Protein AF-A0A183FYY0-F1 (afdb_monomer_lite)

pLDDT: mean 79.0, std 14.29, range [40.09, 95.75]

Secondary structure (DSSP, 8-state):
--SSSTTS--HHHHHHHHHHHHHHHHHHHHHHHHHHHHHHHHHHHHHHHHHHHHHHHHHHHTT-SS---------HHHHHHHHHHHHHHTS-----SEEEEEE-SSEEEEE-SS-EEEEE------PPP-TT-EEEEEEE-TTS-EEEEEEEE-----PPP---------------------TTSTT--TTHHHH--TTPPPTTS-HHHHHSS----------

Structure (mmCIF, N/CA/C/O backbone):
data_AF-A0A183FYY0-F1
#
_entry.id   AF-A0A183FYY0-F1
#
loop_
_atom_site.group_PDB
_atom_site.id
_atom_site.type_symbol
_atom_site.label_atom_id
_atom_site.label_alt_id
_atom_site.label_comp_id
_atom_site.label_asym_id
_atom_site.label_entity_id
_atom_site.label_seq_id
_atom_site.pdbx_PDB_ins_code
_atom_site.Cartn_x
_atom_site.Cartn_y
_atom_site.Cartn_z
_atom_site.occupancy
_atom_site.B_iso_or_equiv
_atom_site.auth_seq_id
_atom_site.auth_comp_id
_atom_site.auth_asym_id
_atom_site.auth_atom_id
_atom_site.pdbx_PDB_model_num
ATOM 1 N N . MET A 1 1 ? -40.673 0.213 88.839 1.00 48.41 1 MET A N 1
ATOM 2 C CA . MET A 1 1 ? -41.161 0.577 87.488 1.00 48.41 1 MET A CA 1
ATOM 3 C C . MET A 1 1 ? -41.304 2.101 87.389 1.00 48.41 1 MET A C 1
ATOM 5 O O . MET A 1 1 ? -42.389 2.594 87.132 1.00 48.41 1 MET A O 1
ATOM 9 N N . HIS A 1 2 ? -40.223 2.852 87.648 1.00 47.41 2 HIS A N 1
ATOM 10 C CA . HIS A 1 2 ? -40.241 4.326 87.626 1.00 47.41 2 HIS A CA 1
ATOM 11 C C . HIS A 1 2 ? -38.989 4.973 87.001 1.00 47.41 2 HIS A C 1
ATOM 13 O O . HIS A 1 2 ? -38.982 6.183 86.812 1.00 47.41 2 HIS A O 1
ATOM 19 N N . ASP A 1 3 ? -37.993 4.192 86.566 1.00 46.75 3 ASP A N 1
ATOM 20 C CA . ASP A 1 3 ? -36.729 4.739 86.040 1.00 46.75 3 ASP A CA 1
ATOM 21 C C . ASP A 1 3 ? -36.653 4.815 84.507 1.00 46.75 3 ASP A C 1
ATOM 23 O O . ASP A 1 3 ? -35.639 5.234 83.956 1.00 46.75 3 ASP A O 1
ATOM 27 N N . LEU A 1 4 ? -37.724 4.454 83.787 1.00 52.38 4 LEU A N 1
ATOM 28 C CA . LEU A 1 4 ? -37.731 4.491 82.317 1.00 52.38 4 LEU A CA 1
ATOM 29 C C . LEU A 1 4 ? -38.327 5.777 81.715 1.00 52.38 4 LEU A C 1
ATOM 31 O O . LEU A 1 4 ? -38.273 5.954 80.501 1.00 52.38 4 LEU A O 1
ATOM 35 N N . LEU A 1 5 ? -38.885 6.681 82.532 1.00 52.38 5 LEU A N 1
ATOM 36 C CA . LEU A 1 5 ? -39.555 7.896 82.036 1.00 52.38 5 LEU A CA 1
ATOM 37 C C . LEU A 1 5 ? -38.674 9.164 82.055 1.00 52.38 5 LEU A C 1
ATOM 39 O O . LEU A 1 5 ? -39.049 10.171 81.460 1.00 52.38 5 LEU A O 1
ATOM 43 N N . GLY A 1 6 ? -37.502 9.132 82.702 1.00 50.66 6 GLY A N 1
ATOM 44 C CA . GLY A 1 6 ? -36.628 10.306 82.875 1.00 50.66 6 GLY A CA 1
ATOM 45 C C . GLY A 1 6 ? -35.696 10.625 81.697 1.00 50.66 6 GLY A C 1
ATOM 46 O O . GLY A 1 6 ? -35.139 11.716 81.637 1.00 50.66 6 GLY A O 1
ATOM 47 N N . ALA A 1 7 ? -35.536 9.709 80.738 1.00 51.84 7 ALA A N 1
ATOM 48 C CA . ALA A 1 7 ? -34.584 9.864 79.629 1.00 51.84 7 ALA A CA 1
ATOM 49 C C . ALA A 1 7 ? -35.155 10.594 78.394 1.00 51.84 7 ALA A C 1
ATOM 51 O O . ALA A 1 7 ? -34.437 10.806 77.419 1.00 51.84 7 ALA A O 1
ATOM 52 N N . ILE A 1 8 ? -36.437 10.981 78.410 1.00 53.41 8 ILE A N 1
ATOM 53 C CA . ILE A 1 8 ? -37.124 11.566 77.241 1.00 53.41 8 ILE A CA 1
ATOM 54 C C . ILE A 1 8 ? -37.126 13.108 77.268 1.00 53.41 8 ILE A C 1
ATOM 56 O O . ILE A 1 8 ? -37.389 13.737 76.246 1.00 53.41 8 ILE A O 1
ATOM 60 N N . LEU A 1 9 ? -36.760 13.750 78.386 1.00 53.31 9 LEU A N 1
ATOM 61 C CA . LEU A 1 9 ? -36.913 15.202 78.556 1.00 53.31 9 LEU A CA 1
ATOM 62 C C . LEU A 1 9 ? -35.608 15.949 78.895 1.00 53.31 9 LEU A C 1
ATOM 64 O O . LEU A 1 9 ? -35.584 16.800 79.779 1.00 53.31 9 LEU A O 1
ATOM 68 N N . GLN A 1 10 ? -34.514 15.684 78.173 1.00 60.00 10 GLN A N 1
ATOM 69 C CA . GLN A 1 10 ? -33.411 16.653 78.094 1.00 60.00 10 GLN A CA 1
ATOM 70 C C . GLN A 1 10 ? -33.661 17.603 76.907 1.00 60.00 10 GLN A C 1
ATOM 72 O O . GLN A 1 10 ? -33.470 17.201 75.755 1.00 60.00 10 GLN A O 1
ATOM 77 N N . PRO A 1 11 ? -34.082 18.863 77.143 1.00 65.75 11 PRO A N 1
ATOM 78 C CA . PRO A 1 11 ? -34.442 19.802 76.074 1.00 65.75 11 PRO A CA 1
ATOM 79 C C . PRO A 1 11 ? -33.270 20.100 75.126 1.00 65.75 11 PRO A C 1
ATOM 81 O O . PRO A 1 11 ? -33.482 20.381 73.950 1.00 65.75 11 PRO A O 1
ATOM 84 N N . SER A 1 12 ? -32.027 19.954 75.591 1.00 66.81 12 SER A N 1
ATOM 85 C CA . SER A 1 12 ? -30.818 20.109 74.774 1.00 66.81 12 SER A CA 1
ATOM 86 C C . SER A 1 12 ? -30.680 19.048 73.673 1.00 66.81 12 SER A C 1
ATOM 88 O O . SER A 1 12 ? -30.218 19.356 72.572 1.00 66.81 12 SER A O 1
ATOM 90 N N . LEU A 1 13 ? -31.111 17.807 73.921 1.00 70.62 13 LEU A N 1
ATOM 91 C CA . LEU A 1 13 ? -31.032 16.718 72.941 1.00 70.62 13 LEU A CA 1
ATOM 92 C C . LEU A 1 13 ? -32.113 16.843 71.856 1.00 70.62 13 LEU A C 1
ATOM 94 O O . LEU A 1 13 ? -31.890 16.504 70.694 1.00 70.62 13 LEU A O 1
ATOM 98 N N . LEU A 1 14 ? -33.285 17.366 72.220 1.00 75.25 14 LEU A N 1
ATOM 99 C CA . LEU A 1 14 ? -34.362 17.625 71.267 1.00 75.25 14 LEU A CA 1
ATOM 100 C C . LEU A 1 14 ? -33.992 18.780 70.324 1.00 75.25 14 LEU A C 1
ATOM 102 O O . LEU A 1 14 ? -34.158 18.668 69.111 1.00 75.25 14 LEU A O 1
ATOM 106 N N . VAL A 1 15 ? -33.418 19.857 70.871 1.00 81.50 15 VAL A N 1
ATOM 107 C CA . VAL A 1 15 ? -32.973 21.023 70.092 1.00 81.50 15 VAL A CA 1
ATOM 108 C C . VAL A 1 15 ? -31.853 20.643 69.121 1.00 81.50 15 VAL A C 1
ATOM 110 O O . VAL A 1 15 ? -31.915 21.010 67.951 1.00 81.50 15 VAL A O 1
ATOM 113 N N . THR A 1 16 ? -30.868 19.845 69.541 1.00 80.75 16 THR A N 1
ATOM 114 C CA . THR A 1 16 ? -29.785 19.399 68.641 1.00 80.75 16 THR A CA 1
ATOM 115 C C . THR A 1 16 ? -30.287 18.519 67.495 1.00 80.75 16 THR A C 1
ATOM 117 O O . THR A 1 16 ? -29.847 18.693 66.358 1.00 80.75 16 THR A O 1
ATOM 120 N N . ARG A 1 17 ? -31.261 17.632 67.743 1.00 83.69 17 ARG A N 1
ATOM 121 C CA . ARG A 1 17 ? -31.893 16.829 66.681 1.00 83.69 17 ARG A CA 1
ATOM 122 C C . ARG A 1 17 ? -32.701 17.685 65.706 1.00 83.69 17 ARG A C 1
ATOM 124 O O . ARG A 1 17 ? -32.604 17.471 64.500 1.00 83.69 17 ARG A O 1
ATOM 131 N N . LEU A 1 18 ? -33.443 18.677 66.199 1.00 85.94 18 LEU A N 1
ATOM 132 C CA . LEU A 1 18 ? -34.195 19.607 65.349 1.00 85.94 18 LEU A CA 1
ATOM 133 C C . LEU A 1 18 ? -33.266 20.451 64.464 1.00 85.94 18 LEU A C 1
ATOM 135 O O . LEU A 1 18 ? -33.535 20.603 63.273 1.00 85.94 18 LEU A O 1
ATOM 139 N N . MET A 1 19 ? -32.138 20.921 65.004 1.00 87.81 19 MET A N 1
ATOM 140 C CA . MET A 1 19 ? -31.138 21.672 64.234 1.00 87.81 19 MET A CA 1
ATOM 141 C C . MET A 1 19 ? -30.456 20.806 63.166 1.00 87.81 19 MET A C 1
ATOM 143 O O . MET A 1 19 ? -30.245 21.270 62.047 1.00 87.81 19 MET A O 1
ATOM 147 N N . ALA A 1 20 ? -30.161 19.537 63.469 1.00 86.75 20 ALA A N 1
ATOM 148 C CA . ALA A 1 20 ? -29.580 18.607 62.501 1.00 86.75 20 ALA A CA 1
ATOM 149 C C . ALA A 1 20 ? -30.545 18.286 61.344 1.00 86.75 20 ALA A C 1
ATOM 151 O O . ALA A 1 20 ? -30.134 18.263 60.184 1.00 86.75 20 ALA A O 1
ATOM 152 N N . ILE A 1 21 ? -31.835 18.097 61.641 1.00 91.00 21 ILE A N 1
ATOM 153 C CA . ILE A 1 21 ? -32.868 17.864 60.620 1.00 91.00 21 ILE A CA 1
ATOM 154 C C . ILE A 1 21 ? -33.053 19.115 59.750 1.00 91.00 21 ILE A C 1
ATOM 156 O O . ILE A 1 21 ? -33.079 19.006 58.525 1.00 91.00 21 ILE A O 1
ATOM 160 N N . ALA A 1 22 ? -33.109 20.305 60.356 1.00 91.12 22 ALA A N 1
ATOM 161 C CA . ALA A 1 22 ? -33.215 21.564 59.619 1.00 91.12 22 ALA A CA 1
ATOM 162 C C . ALA A 1 22 ? -32.009 21.795 58.689 1.00 91.12 22 ALA A C 1
ATOM 164 O O . ALA A 1 22 ? -32.188 22.174 57.530 1.00 91.12 22 ALA A O 1
ATOM 165 N N . ALA A 1 23 ? -30.791 21.498 59.155 1.00 90.12 23 ALA A N 1
ATOM 166 C CA . ALA A 1 23 ? -29.583 21.573 58.336 1.00 90.12 23 ALA A CA 1
ATOM 167 C C . ALA A 1 23 ? -29.602 20.557 57.178 1.00 90.12 23 ALA A C 1
ATOM 169 O O . ALA A 1 23 ? -29.268 20.909 56.047 1.00 90.12 23 ALA A O 1
ATOM 170 N N . GLY A 1 24 ? -30.053 19.322 57.428 1.00 91.44 24 GLY A N 1
ATOM 171 C CA . GLY A 1 24 ? -30.200 18.298 56.390 1.00 91.44 24 GLY A CA 1
ATOM 172 C C . GLY A 1 24 ? -31.193 18.697 55.295 1.00 91.44 24 GLY A C 1
ATOM 173 O O . GLY A 1 24 ? -30.893 18.558 54.109 1.00 91.44 24 GLY A O 1
ATOM 174 N N . ILE A 1 25 ? -32.340 19.268 55.676 1.00 93.31 25 ILE A N 1
ATOM 175 C CA . ILE A 1 25 ? -33.344 19.775 54.728 1.00 93.31 25 ILE A CA 1
ATOM 176 C C . ILE A 1 25 ? -32.774 20.942 53.910 1.00 93.31 25 ILE A C 1
ATOM 178 O O . ILE A 1 25 ? -32.956 20.980 52.694 1.00 93.31 25 ILE A O 1
ATOM 182 N N . ALA A 1 26 ? -32.033 21.863 54.535 1.00 91.69 26 ALA A N 1
ATOM 183 C CA . ALA A 1 26 ? -31.409 22.981 53.828 1.00 91.69 26 ALA A CA 1
ATOM 184 C C . ALA A 1 26 ? -30.389 22.511 52.773 1.00 91.69 26 ALA A C 1
ATOM 186 O O . ALA A 1 26 ? -30.385 23.019 51.650 1.00 91.69 26 ALA A O 1
ATOM 187 N N . ILE A 1 27 ? -29.568 21.505 53.094 1.00 91.19 27 ILE A N 1
ATOM 188 C CA . ILE A 1 27 ? -28.589 20.927 52.160 1.00 91.19 27 ILE A CA 1
ATOM 189 C C . ILE A 1 27 ? -29.292 20.208 51.002 1.00 91.19 27 ILE A C 1
ATOM 191 O O . ILE A 1 27 ? -28.909 20.394 49.846 1.00 91.19 27 ILE A O 1
ATOM 195 N N . LEU A 1 28 ? -30.351 19.441 51.286 1.00 92.88 28 LEU A N 1
ATOM 196 C CA . LEU A 1 28 ? -31.146 18.768 50.256 1.00 92.88 28 LEU A CA 1
ATOM 197 C C . LEU A 1 28 ? -31.775 19.783 49.288 1.00 92.88 28 LEU A C 1
ATOM 199 O O . LEU A 1 28 ? -31.688 19.617 48.071 1.00 92.88 28 LEU A O 1
ATOM 203 N N . CYS A 1 29 ? -32.348 20.868 49.815 1.00 89.75 29 CYS A N 1
ATOM 204 C CA . CYS A 1 29 ? -32.918 21.947 49.010 1.00 89.75 29 CYS A CA 1
ATOM 205 C C . CYS A 1 29 ? -31.863 22.629 48.127 1.00 89.75 29 CYS A C 1
ATOM 207 O O . CYS A 1 29 ? -32.120 22.863 46.947 1.00 89.75 29 CYS A O 1
ATOM 209 N N . LEU A 1 30 ? -30.663 22.903 48.653 1.00 88.44 30 LEU A N 1
ATOM 210 C CA . LEU A 1 30 ? -29.567 23.478 47.864 1.00 88.44 30 LEU A CA 1
ATOM 211 C C . LEU A 1 30 ? -29.117 22.545 46.734 1.00 88.44 30 LEU A C 1
ATOM 213 O O . LEU A 1 30 ? -28.868 23.011 45.623 1.00 88.44 30 LEU A O 1
ATOM 217 N N . PHE A 1 31 ? -29.068 21.236 46.984 1.00 89.06 31 PHE A N 1
ATOM 218 C CA . PHE A 1 31 ? -28.710 20.246 45.967 1.00 89.06 31 PHE A CA 1
ATOM 219 C C . PHE A 1 31 ? -29.766 20.165 44.856 1.00 89.06 31 PHE A C 1
ATOM 221 O O . PHE A 1 31 ? -29.434 20.162 43.671 1.00 89.06 31 PHE A O 1
ATOM 228 N N . ILE A 1 32 ? -31.048 20.187 45.229 1.00 89.00 32 ILE A N 1
ATOM 229 C CA . ILE A 1 32 ? -32.173 20.203 44.286 1.00 89.00 32 ILE A CA 1
ATOM 230 C C . ILE A 1 32 ? -32.144 21.473 43.422 1.00 89.00 32 ILE A C 1
ATOM 232 O O . ILE A 1 32 ? -32.265 21.382 42.201 1.00 89.00 32 ILE A O 1
ATOM 236 N N . ILE A 1 33 ? -31.907 22.648 44.016 1.00 88.50 33 ILE A N 1
ATOM 237 C CA . ILE A 1 33 ? -31.780 23.916 43.276 1.00 88.50 33 ILE A CA 1
ATOM 238 C C . ILE A 1 33 ? -30.571 23.876 42.331 1.00 88.50 33 ILE A C 1
ATOM 240 O O . ILE A 1 33 ? -30.689 24.276 41.171 1.00 88.50 33 ILE A O 1
ATOM 244 N N . ALA A 1 34 ? -29.432 23.343 42.782 1.00 82.12 34 ALA A N 1
ATOM 245 C CA . ALA A 1 34 ? -28.224 23.224 41.968 1.00 82.12 34 ALA A CA 1
ATOM 246 C C . ALA A 1 34 ? -28.406 22.298 40.752 1.00 82.12 34 ALA A C 1
ATOM 248 O O . ALA A 1 34 ? -27.792 22.541 39.716 1.00 82.12 34 ALA A O 1
ATOM 249 N N . LEU A 1 35 ? -29.267 21.278 40.845 1.00 82.44 35 LEU A N 1
ATOM 250 C CA . LEU A 1 35 ? -29.611 20.388 39.728 1.00 82.44 35 LEU A CA 1
ATOM 251 C C . LEU A 1 35 ? -30.709 20.964 38.813 1.00 82.44 35 LEU A C 1
ATOM 253 O O . LEU A 1 35 ? -30.660 20.796 37.591 1.00 82.44 35 LEU A O 1
ATOM 257 N N . LEU A 1 36 ? -31.688 21.680 39.374 1.00 85.12 36 LEU A N 1
ATOM 258 C CA . LEU A 1 36 ? -32.795 22.283 38.617 1.00 85.12 36 LEU A CA 1
ATOM 259 C C . LEU A 1 36 ? -32.382 23.541 37.845 1.00 85.12 36 LEU A C 1
ATOM 261 O O . LEU A 1 36 ? -32.874 23.794 36.749 1.00 85.12 36 LEU A O 1
ATOM 265 N N . GLN A 1 37 ? -31.456 24.337 38.376 1.00 83.69 37 GLN A N 1
ATOM 266 C CA . GLN A 1 37 ? -31.002 25.563 37.723 1.00 83.69 37 GLN A CA 1
ATOM 267 C C . GLN A 1 37 ? -30.349 25.336 36.339 1.00 83.69 37 GLN A C 1
ATOM 269 O O . GLN A 1 37 ? -30.701 26.062 35.402 1.00 83.69 37 GLN A O 1
ATOM 274 N N . PRO A 1 38 ? -29.419 24.378 36.143 1.00 81.44 38 PRO A N 1
ATOM 275 C CA . PRO A 1 38 ? -28.842 24.120 34.827 1.00 81.44 38 PRO A CA 1
ATOM 276 C C . PRO A 1 38 ? -29.863 23.500 33.870 1.00 81.44 38 PRO A C 1
ATOM 278 O O . PRO A 1 38 ? -29.907 23.894 32.706 1.00 81.44 38 PRO A O 1
ATOM 281 N N . THR A 1 39 ? -30.726 22.600 34.348 1.00 81.00 39 THR A N 1
ATOM 282 C CA . THR A 1 39 ? -31.752 21.962 33.507 1.00 81.00 39 THR A CA 1
ATOM 283 C C . THR A 1 39 ? -32.787 22.976 33.017 1.00 81.00 39 THR A C 1
ATOM 285 O O . THR A 1 39 ? -33.073 23.021 31.821 1.00 81.00 39 THR A O 1
ATOM 288 N N . LEU A 1 40 ? -33.250 23.885 33.882 1.00 84.12 40 LEU A N 1
ATOM 289 C CA . LEU A 1 40 ? -34.149 24.977 33.498 1.00 84.12 40 LEU A CA 1
ATOM 290 C C . LEU A 1 40 ? -33.501 25.931 32.481 1.00 84.12 40 LEU A C 1
ATOM 292 O O . LEU A 1 40 ? -34.153 26.330 31.517 1.00 84.12 40 LEU A O 1
ATOM 296 N N . ARG A 1 41 ? -32.211 26.269 32.645 1.00 83.25 41 ARG A N 1
ATOM 297 C CA . ARG A 1 41 ? -31.478 27.106 31.674 1.00 83.25 41 ARG A CA 1
ATOM 298 C C . ARG A 1 41 ? -31.378 26.446 30.300 1.00 83.25 41 ARG A C 1
ATOM 300 O O . ARG A 1 41 ? -31.545 27.134 29.295 1.00 83.25 41 ARG A O 1
ATOM 307 N N . VAL A 1 42 ? -31.134 25.137 30.250 1.00 82.50 42 VAL A N 1
ATOM 308 C CA . VAL A 1 42 ? -31.079 24.379 28.991 1.00 82.50 42 VAL A CA 1
ATOM 309 C C . VAL A 1 42 ? -32.455 24.338 28.328 1.00 82.50 42 VAL A C 1
ATOM 311 O O . VAL A 1 42 ? -32.557 24.632 27.140 1.00 82.50 42 VAL A O 1
ATOM 314 N N . ILE A 1 43 ? -33.520 24.067 29.088 1.00 82.12 43 ILE A N 1
ATOM 315 C CA . ILE A 1 43 ? -34.895 24.053 28.566 1.00 82.12 43 ILE A CA 1
ATOM 316 C C . ILE A 1 43 ? -35.270 25.426 27.990 1.00 82.12 43 ILE A C 1
ATOM 318 O O . ILE A 1 43 ? -35.778 25.505 26.872 1.00 82.12 43 ILE A O 1
ATOM 322 N N . LEU A 1 44 ? -34.959 26.515 28.700 1.00 86.56 44 LEU A N 1
ATOM 323 C CA . LEU A 1 44 ? -35.248 27.875 28.237 1.00 86.56 44 LEU A CA 1
ATOM 324 C C . LEU A 1 44 ? -34.451 28.235 26.971 1.00 86.56 44 LEU A C 1
ATOM 326 O O . LEU A 1 44 ? -34.972 28.904 26.080 1.00 86.56 44 LEU A O 1
ATOM 330 N N . PHE A 1 45 ? -33.209 27.753 26.861 1.00 82.56 45 PHE A N 1
ATOM 331 C CA . PHE A 1 45 ? -32.379 27.937 25.673 1.00 82.56 45 PHE A CA 1
ATOM 332 C C . PHE A 1 45 ? -32.931 27.178 24.460 1.00 82.56 45 PHE A C 1
ATOM 334 O O . PHE A 1 45 ? -33.051 27.761 23.384 1.00 82.56 45 PHE A O 1
ATOM 341 N N . VAL A 1 46 ? -33.324 25.911 24.628 1.00 82.88 46 VAL A N 1
ATOM 342 C CA . VAL A 1 46 ? -33.914 25.094 23.553 1.00 82.88 46 VAL A CA 1
ATOM 343 C C . VAL A 1 46 ? -35.248 25.684 23.093 1.00 82.88 46 VAL A C 1
ATOM 345 O O . VAL A 1 46 ? -35.467 25.841 21.890 1.00 82.88 46 VAL A O 1
ATOM 348 N N . LEU A 1 47 ? -36.110 26.093 24.031 1.00 84.06 47 LEU A N 1
ATOM 349 C CA . LEU A 1 47 ? -37.368 26.770 23.712 1.00 84.06 47 LEU A CA 1
ATOM 350 C C . LEU A 1 47 ? -37.114 28.090 22.972 1.00 84.06 47 LEU A C 1
ATOM 352 O O . LEU A 1 47 ? -37.708 28.315 21.919 1.00 84.06 47 LEU A O 1
ATOM 356 N N . GLY A 1 48 ? -36.174 28.919 23.435 1.00 80.94 48 GLY A N 1
ATOM 357 C CA . GLY A 1 48 ? -35.798 30.160 22.751 1.00 80.94 48 GLY A CA 1
ATOM 358 C C . GLY A 1 48 ? -35.267 29.930 21.332 1.00 80.94 48 GLY A C 1
ATOM 359 O O . GLY A 1 48 ? -35.626 30.661 20.406 1.00 80.94 48 GLY A O 1
ATOM 360 N N . LEU A 1 49 ? -34.470 28.878 21.136 1.00 78.44 49 LEU A N 1
ATOM 361 C CA . LEU A 1 49 ? -33.923 28.509 19.832 1.00 78.44 49 LEU A CA 1
ATOM 362 C C . LEU A 1 49 ? -35.018 27.997 18.885 1.00 78.44 49 LEU A C 1
ATOM 364 O O . LEU A 1 49 ? -35.032 28.372 17.713 1.00 78.44 49 LEU A O 1
ATOM 368 N N . SER A 1 50 ? -35.982 27.225 19.400 1.00 77.56 50 SER A N 1
ATOM 369 C CA . SER A 1 50 ? -37.140 26.748 18.632 1.00 77.56 50 SER A CA 1
ATOM 370 C C . SER A 1 50 ? -38.075 27.887 18.198 1.00 77.56 50 SER A C 1
ATOM 372 O O . SER A 1 50 ? -38.495 27.932 17.041 1.00 77.56 50 SER A O 1
ATOM 374 N N . VAL A 1 51 ? -38.328 28.872 19.071 1.00 82.38 51 VAL A N 1
ATOM 375 C CA . VAL A 1 51 ? -39.132 30.063 18.746 1.00 82.38 51 VAL A CA 1
ATOM 376 C C . VAL A 1 51 ? -38.420 30.927 17.707 1.00 82.38 51 VAL A C 1
ATOM 378 O O . VAL A 1 51 ? -39.047 31.365 16.742 1.00 82.38 51 VAL A O 1
ATOM 381 N N . LEU A 1 52 ? -37.107 31.135 17.851 1.00 80.31 52 LEU A N 1
ATOM 382 C CA . LEU A 1 52 ? -36.312 31.873 16.869 1.00 80.31 52 LEU A CA 1
ATOM 383 C C . LEU A 1 52 ? -36.342 31.188 15.496 1.00 80.31 52 LEU A C 1
ATOM 385 O O . LEU A 1 52 ? -36.515 31.867 14.486 1.00 80.31 52 LEU A O 1
ATOM 389 N N . LEU A 1 53 ? -36.221 29.858 15.457 1.00 78.25 53 LEU A N 1
ATOM 390 C CA . LEU A 1 53 ? -36.304 29.081 14.221 1.00 78.25 53 LEU A CA 1
ATOM 391 C C . LEU A 1 53 ? -37.687 29.225 13.565 1.00 78.25 53 LEU A C 1
ATOM 393 O O . LEU A 1 53 ? -37.769 29.510 12.373 1.00 78.25 53 LEU A O 1
ATOM 397 N N . CYS A 1 54 ? -38.769 29.149 14.346 1.00 75.62 54 CYS A N 1
ATOM 398 C CA . CYS A 1 54 ? -40.133 29.397 13.865 1.00 75.62 54 CYS A CA 1
ATOM 399 C C . CYS A 1 54 ? -40.326 30.813 13.296 1.00 75.62 54 CYS A C 1
ATOM 401 O O . CYS A 1 54 ? -40.974 30.984 12.262 1.00 75.62 54 CYS A O 1
ATOM 403 N N . LEU A 1 55 ? -39.758 31.840 13.937 1.00 76.56 55 LEU A N 1
ATOM 404 C CA . LEU A 1 55 ? -39.825 33.220 13.442 1.00 76.56 55 LEU A CA 1
ATOM 405 C C . LEU A 1 55 ? -39.024 33.411 12.146 1.00 76.56 55 LEU A C 1
ATOM 407 O O . LEU A 1 55 ? -39.459 34.158 11.268 1.00 76.56 55 LEU A O 1
ATOM 411 N N . LEU A 1 56 ? -37.883 32.729 12.002 1.00 71.50 56 LEU A N 1
ATOM 412 C CA . LEU A 1 56 ? -37.088 32.751 10.772 1.00 71.50 56 LEU A CA 1
ATOM 413 C C . LEU A 1 56 ? -37.826 32.067 9.614 1.00 71.50 56 LEU A C 1
ATOM 415 O O . LEU A 1 56 ? -37.930 32.660 8.544 1.00 71.50 56 LEU A O 1
ATOM 419 N N . LEU A 1 57 ? -38.430 30.900 9.852 1.00 71.00 57 LEU A N 1
ATOM 420 C CA . LEU A 1 57 ? -39.212 30.186 8.836 1.00 71.00 57 LEU A CA 1
ATOM 421 C C . LEU A 1 57 ? -40.454 30.982 8.392 1.00 71.00 57 LEU A C 1
ATOM 423 O O . LEU A 1 57 ? -40.758 31.046 7.200 1.00 71.00 57 LEU A O 1
ATOM 427 N N . LYS A 1 58 ? -41.136 31.676 9.317 1.00 69.94 58 LYS A N 1
ATOM 428 C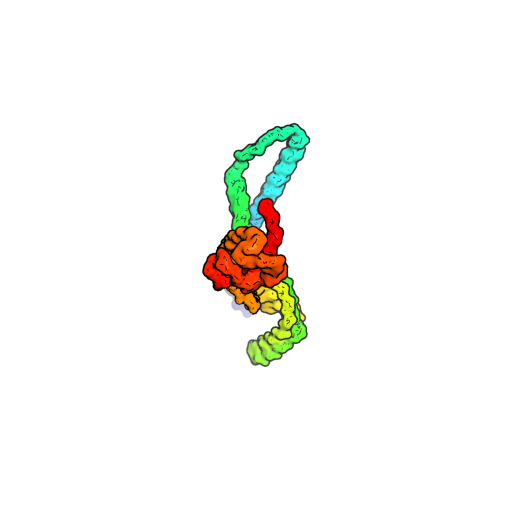 CA . LYS A 1 58 ? -42.246 32.583 8.962 1.00 69.94 58 LYS A CA 1
ATOM 429 C C . LYS A 1 58 ? -41.799 33.786 8.129 1.00 69.94 58 LYS A C 1
ATOM 431 O O . LYS A 1 58 ? -42.558 34.236 7.273 1.00 69.94 58 LYS A O 1
ATOM 436 N N . LYS A 1 59 ? -40.591 34.310 8.364 1.00 63.47 59 LYS A N 1
ATOM 437 C CA . LYS A 1 59 ? -40.035 35.452 7.617 1.00 63.47 59 LYS A CA 1
ATOM 438 C C . LYS A 1 59 ? -39.677 35.090 6.173 1.00 63.47 59 LYS A C 1
ATOM 440 O O . LYS A 1 59 ? -39.676 35.968 5.314 1.00 63.47 59 LYS A O 1
ATOM 445 N N . GLU A 1 60 ? -39.386 33.821 5.908 1.00 57.06 60 GLU A N 1
ATOM 446 C CA . GLU A 1 60 ? -39.057 33.330 4.567 1.00 57.06 60 GLU A CA 1
ATOM 447 C C . GLU A 1 60 ? -40.321 33.097 3.720 1.00 57.06 60 GLU A C 1
ATOM 449 O O . GLU A 1 60 ? -40.337 33.424 2.536 1.00 57.06 60 GLU A O 1
ATOM 454 N N . SER A 1 61 ? -41.435 32.686 4.343 1.00 54.34 61 SER A N 1
ATOM 455 C CA . SER A 1 61 ? -42.727 32.547 3.646 1.00 54.34 61 SER A CA 1
ATOM 456 C C . SER A 1 61 ? -43.341 33.873 3.176 1.00 54.34 61 SER A C 1
ATOM 458 O O . SER A 1 61 ? -44.056 33.884 2.181 1.00 54.34 61 SER A O 1
ATOM 460 N N . THR A 1 62 ? -43.059 35.010 3.824 1.00 52.31 62 THR A N 1
ATOM 461 C CA . THR A 1 62 ? -43.606 36.319 3.404 1.00 52.31 62 THR A CA 1
ATOM 462 C C . THR A 1 62 ? -42.787 37.028 2.324 1.00 52.31 62 THR A C 1
ATOM 464 O O . THR A 1 62 ? -43.123 38.150 1.948 1.00 52.31 62 THR A O 1
ATOM 467 N N . LYS A 1 63 ? -41.727 36.400 1.792 1.00 49.22 63 LYS A N 1
ATOM 468 C CA . LYS A 1 63 ? -40.832 37.024 0.802 1.00 49.22 63 LYS A CA 1
ATOM 469 C C . LYS A 1 63 ? -40.672 36.264 -0.515 1.00 49.22 63 LYS A C 1
ATOM 471 O O . LYS A 1 63 ? -39.771 36.580 -1.286 1.00 49.22 63 LYS A O 1
ATOM 476 N N . ILE A 1 64 ? -41.585 35.345 -0.832 1.00 49.56 64 ILE A N 1
ATOM 477 C CA . ILE A 1 64 ? -41.695 34.741 -2.170 1.00 49.56 64 ILE A CA 1
ATOM 478 C C . ILE A 1 64 ? -42.657 35.579 -3.020 1.00 49.56 64 ILE A C 1
ATOM 480 O O . ILE A 1 64 ? -43.703 35.120 -3.457 1.00 49.56 64 ILE A O 1
ATOM 484 N N . THR A 1 65 ? -42.339 36.853 -3.225 1.00 50.34 65 THR A N 1
ATOM 485 C CA . THR A 1 65 ? -42.721 37.586 -4.438 1.00 50.34 65 THR A CA 1
ATOM 486 C C . THR A 1 65 ? -41.742 38.744 -4.590 1.00 50.34 65 THR A C 1
ATOM 488 O O . THR A 1 65 ? -41.586 39.555 -3.682 1.00 50.34 65 THR A O 1
ATOM 491 N N . SER A 1 66 ? -41.130 38.821 -5.770 1.00 43.84 66 SER A N 1
ATOM 492 C CA . SER A 1 66 ? -40.314 39.924 -6.288 1.00 43.84 66 SER A CA 1
ATOM 493 C C . SER A 1 66 ? -38.804 39.909 -5.999 1.00 43.84 66 SER A C 1
ATOM 495 O O . SER A 1 66 ? -38.316 40.425 -4.997 1.00 43.84 66 SER A O 1
ATOM 497 N N . ASN A 1 67 ? -38.100 39.458 -7.042 1.00 41.25 67 ASN A N 1
ATOM 498 C CA . ASN A 1 67 ? -36.851 39.987 -7.596 1.00 41.25 67 ASN A CA 1
ATOM 499 C C . ASN A 1 67 ? -35.577 39.954 -6.742 1.00 41.25 67 ASN A C 1
ATOM 501 O O . ASN A 1 67 ? -35.304 40.823 -5.917 1.00 41.25 67 ASN A O 1
ATOM 505 N N . GLN A 1 68 ? -34.752 38.966 -7.104 1.00 53.12 68 GLN A N 1
ATOM 506 C CA . GLN A 1 68 ? -33.297 39.005 -7.261 1.00 53.12 68 GLN A CA 1
ATOM 507 C C . GLN A 1 68 ? -32.660 40.374 -6.967 1.00 53.12 68 GLN A C 1
ATOM 509 O O . GLN A 1 68 ? -32.642 41.256 -7.825 1.00 53.12 68 GLN A O 1
ATOM 514 N N . LYS A 1 69 ? -32.099 40.525 -5.762 1.00 40.09 69 LYS A N 1
ATOM 515 C CA . LYS A 1 69 ? -31.044 41.500 -5.468 1.00 40.09 69 LYS A CA 1
ATOM 516 C C . LYS A 1 69 ? -30.033 40.907 -4.494 1.00 40.09 69 LYS A C 1
ATOM 518 O O . LYS A 1 69 ? -30.396 40.201 -3.556 1.00 40.09 69 LYS A O 1
ATOM 523 N N . ASP A 1 70 ? -28.787 41.219 -4.810 1.00 48.19 70 ASP A N 1
ATOM 524 C CA . ASP A 1 70 ? -27.509 40.892 -4.189 1.00 48.19 70 ASP A CA 1
ATOM 525 C C . ASP A 1 70 ? -27.532 40.527 -2.700 1.00 48.19 70 ASP A C 1
ATOM 527 O O . ASP A 1 70 ? -28.114 41.214 -1.859 1.00 48.19 70 ASP A O 1
ATOM 531 N N . PHE A 1 71 ? -26.811 39.451 -2.373 1.00 43.66 71 PHE A N 1
ATOM 532 C CA . PHE A 1 71 ? -26.572 39.011 -1.003 1.00 43.66 71 PHE A CA 1
ATOM 533 C C . PHE A 1 71 ? -25.788 40.082 -0.225 1.00 43.66 71 PHE A C 1
ATOM 535 O O . PHE A 1 71 ? -24.625 40.339 -0.549 1.00 43.66 71 PHE A O 1
ATOM 542 N N . PRO A 1 72 ? -26.350 40.682 0.843 1.00 45.62 72 PRO A N 1
ATOM 543 C CA . PRO A 1 72 ? -25.574 41.560 1.696 1.00 45.62 72 PRO A CA 1
ATOM 544 C C . PRO A 1 72 ? -24.584 40.725 2.511 1.00 45.62 72 PRO A C 1
ATOM 546 O O . PRO A 1 72 ? -24.959 39.836 3.280 1.00 45.62 72 PRO A O 1
ATOM 549 N N . VAL A 1 73 ? -23.301 41.056 2.378 1.00 54.03 73 VAL A N 1
ATOM 550 C CA . VAL A 1 73 ? -22.231 40.587 3.261 1.00 54.03 73 VAL A CA 1
ATOM 551 C C . VAL A 1 73 ? -22.504 41.144 4.660 1.00 54.03 73 VAL A C 1
ATOM 553 O O . VAL A 1 73 ? -22.098 42.257 4.996 1.00 54.03 73 VAL A O 1
ATOM 556 N N . HIS A 1 74 ? -23.231 40.391 5.492 1.00 43.94 74 HIS A N 1
ATOM 557 C CA . HIS A 1 74 ? -23.467 40.787 6.876 1.00 43.94 74 HIS A CA 1
ATOM 558 C C . HIS A 1 74 ? -23.273 39.662 7.905 1.00 43.94 74 HIS A C 1
ATOM 560 O O . HIS A 1 74 ? -23.925 38.620 7.897 1.00 43.94 74 HIS A O 1
ATOM 566 N N . THR A 1 75 ? -22.426 40.006 8.886 1.00 48.59 75 THR A N 1
ATOM 567 C CA . THR A 1 75 ? -22.268 39.456 10.247 1.00 48.59 75 THR A CA 1
ATOM 568 C C . THR A 1 75 ? -21.141 38.443 10.508 1.00 48.59 75 THR A C 1
ATOM 570 O O . THR A 1 75 ? -21.329 37.276 10.849 1.00 48.59 75 THR A O 1
ATOM 573 N N . ARG A 1 76 ? -19.918 38.990 10.547 1.00 55.31 76 ARG A N 1
ATOM 574 C CA . ARG A 1 76 ? -18.694 38.415 11.149 1.00 55.31 76 ARG A CA 1
ATOM 575 C C . ARG A 1 76 ? -18.912 37.805 12.550 1.00 55.31 76 ARG A C 1
ATOM 577 O O . ARG A 1 76 ? -18.194 36.883 12.924 1.00 55.31 76 ARG A O 1
ATOM 584 N N . HIS A 1 77 ? -19.900 38.285 13.313 1.00 60.75 77 HIS A N 1
ATOM 585 C CA . HIS A 1 77 ? -20.216 37.800 14.664 1.00 60.75 77 HIS A CA 1
ATOM 586 C C . HIS A 1 77 ? -21.020 36.487 14.692 1.00 60.75 77 HIS A C 1
ATOM 588 O O . HIS A 1 77 ? -20.745 35.635 15.535 1.00 60.75 77 HIS A O 1
ATOM 594 N N . ARG A 1 78 ? -21.959 36.270 13.754 1.00 61.41 78 ARG A N 1
ATOM 595 C CA . ARG A 1 78 ? -22.738 35.016 13.678 1.00 61.41 78 ARG A CA 1
ATOM 596 C C . ARG A 1 78 ? -21.871 33.830 13.269 1.00 61.41 78 ARG A C 1
ATOM 598 O O . ARG A 1 78 ? -22.029 32.746 13.820 1.00 61.41 78 ARG A O 1
ATOM 605 N N . ARG A 1 79 ? -20.898 34.053 12.376 1.00 61.00 79 ARG A N 1
ATOM 606 C CA . ARG A 1 79 ? -19.919 33.027 11.979 1.00 61.00 79 ARG A CA 1
ATOM 607 C C . ARG A 1 79 ? -19.023 32.608 13.150 1.00 61.00 79 ARG A C 1
ATOM 609 O O . ARG A 1 79 ? -18.747 31.425 13.296 1.00 61.00 79 ARG A O 1
ATOM 616 N N . LYS A 1 80 ? -18.625 33.554 14.013 1.00 66.31 80 LYS A N 1
ATOM 617 C CA . LYS A 1 80 ? -17.858 33.259 15.236 1.00 66.31 80 LYS A CA 1
ATOM 618 C C . LYS A 1 80 ? -18.670 32.444 16.246 1.00 66.31 80 LYS A C 1
ATOM 620 O O . LYS A 1 80 ? -18.130 31.489 16.783 1.00 66.31 80 LYS A O 1
ATOM 625 N N . LEU A 1 81 ? -19.951 32.769 16.445 1.00 70.50 81 LEU A N 1
ATOM 626 C CA . LEU A 1 81 ? -20.834 32.034 17.362 1.00 70.50 81 LEU A CA 1
ATOM 627 C C . LEU A 1 81 ? -21.079 30.585 16.897 1.00 70.50 81 LEU A C 1
ATOM 629 O O . LEU A 1 81 ? -20.973 29.649 17.686 1.00 70.50 81 LEU A O 1
ATOM 633 N N . LEU A 1 82 ? -21.351 30.396 15.601 1.00 70.38 82 LEU A N 1
ATOM 634 C CA . LEU A 1 82 ? -21.503 29.069 14.992 1.00 70.38 82 LEU A CA 1
ATOM 635 C C . LEU A 1 82 ? -20.218 28.241 15.101 1.00 70.38 82 LEU A C 1
ATOM 637 O O . LEU A 1 82 ? -20.279 27.072 15.472 1.00 70.38 82 LEU A O 1
ATOM 641 N N . LEU A 1 83 ? -19.056 28.857 14.860 1.00 66.06 83 LEU A N 1
ATOM 642 C CA . LEU A 1 83 ? -17.761 28.198 15.044 1.00 66.06 83 LEU A CA 1
ATOM 643 C C . LEU A 1 83 ? -17.513 27.825 16.511 1.00 66.06 83 LEU A C 1
ATOM 645 O O . LEU A 1 83 ? -17.028 26.731 16.772 1.00 66.06 83 LEU A O 1
ATOM 649 N N . THR A 1 84 ? -17.888 28.664 17.482 1.00 67.00 84 THR A N 1
ATOM 650 C CA . THR A 1 84 ? -17.733 28.318 18.906 1.00 67.00 84 THR A CA 1
ATOM 651 C C . THR A 1 84 ? -18.653 27.181 19.349 1.00 67.00 84 THR A C 1
ATOM 653 O O . THR A 1 84 ? -18.208 26.311 20.089 1.00 67.00 84 THR A O 1
ATOM 656 N N . ILE A 1 85 ? -19.901 27.131 18.867 1.00 67.56 85 ILE A N 1
ATOM 657 C CA . ILE A 1 85 ? -20.838 26.036 19.179 1.00 67.56 85 ILE A CA 1
ATOM 658 C C . ILE A 1 85 ? -20.333 24.719 18.571 1.00 67.56 85 ILE A C 1
ATOM 660 O O . ILE A 1 85 ? -20.312 23.694 19.253 1.00 67.56 85 ILE A O 1
ATOM 664 N N . LEU A 1 86 ? -19.838 24.753 17.329 1.00 64.12 86 LEU A N 1
ATOM 665 C CA . LEU A 1 86 ? -19.242 23.588 16.672 1.00 64.12 86 LEU A CA 1
ATOM 666 C C . LEU A 1 86 ? -17.999 23.083 17.427 1.00 64.12 86 LEU A C 1
ATOM 668 O O . LEU A 1 86 ? -17.869 21.887 17.654 1.00 64.12 86 LEU A O 1
ATOM 672 N N . MET A 1 87 ? -17.129 23.984 17.896 1.00 59.34 87 MET A N 1
ATOM 673 C CA . MET A 1 87 ? -15.919 23.619 18.648 1.00 59.34 87 MET A CA 1
ATOM 674 C C . MET A 1 87 ? -16.210 23.050 20.047 1.00 59.34 87 MET A C 1
ATOM 676 O O . MET A 1 87 ? -15.447 22.218 20.533 1.00 59.34 87 MET A O 1
ATOM 680 N N . ILE A 1 88 ? -17.310 23.457 20.692 1.00 62.56 88 ILE A N 1
ATOM 681 C CA . ILE A 1 88 ? -17.743 22.908 21.991 1.00 62.56 88 ILE A CA 1
ATOM 682 C C . ILE A 1 88 ? -18.363 21.510 21.823 1.00 62.56 88 ILE A C 1
ATOM 684 O O . ILE A 1 88 ? -18.199 20.662 22.696 1.00 62.56 88 ILE A O 1
ATOM 688 N N . SER A 1 89 ? -18.995 21.236 20.676 1.00 59.19 89 SER A N 1
ATOM 689 C CA . SER A 1 89 ? -19.638 19.945 20.368 1.00 59.19 89 SER A CA 1
ATOM 690 C C . SER A 1 89 ? -18.645 18.797 20.126 1.00 59.19 89 SER A C 1
ATOM 692 O O . SER A 1 89 ? -19.024 17.634 20.182 1.00 59.19 89 SER A O 1
ATOM 694 N N . ILE A 1 90 ? -17.375 19.111 19.845 1.00 57.59 90 ILE A N 1
ATOM 695 C CA . ILE A 1 90 ? -16.332 18.132 19.478 1.00 57.59 90 ILE A CA 1
ATOM 696 C C . ILE A 1 90 ? -15.608 17.568 20.718 1.00 57.59 90 ILE A C 1
ATOM 698 O O . ILE A 1 90 ? -14.784 16.657 20.622 1.00 57.59 90 ILE A O 1
ATOM 702 N N . LYS A 1 91 ? -15.905 18.070 21.924 1.00 49.19 91 LYS A N 1
ATOM 703 C CA . LYS A 1 91 ? -15.283 17.563 23.151 1.00 49.19 91 LYS A CA 1
ATOM 704 C C . LYS A 1 91 ? -15.890 16.205 23.551 1.00 49.19 91 LYS A C 1
ATOM 706 O O . LYS A 1 91 ? -16.890 16.125 24.252 1.00 49.19 91 LYS A O 1
ATOM 711 N N . THR A 1 92 ? -15.179 15.166 23.107 1.00 50.72 92 THR A N 1
ATOM 712 C CA . THR A 1 92 ? -14.949 13.867 23.765 1.00 50.72 92 THR A CA 1
ATOM 713 C C . THR A 1 92 ? -16.131 12.910 23.905 1.00 50.72 92 THR A C 1
ATOM 715 O O . THR A 1 92 ? -16.482 12.510 25.012 1.00 50.72 92 THR A O 1
ATOM 718 N N . SER A 1 93 ? -16.653 12.421 22.782 1.00 54.81 93 SER A N 1
ATOM 719 C CA . SER A 1 93 ? -17.114 11.031 22.735 1.00 54.81 93 SER A CA 1
ATOM 720 C C . SER A 1 93 ? -15.978 10.161 22.198 1.00 54.81 93 SER A C 1
ATOM 722 O O . SER A 1 93 ? -15.613 10.291 21.029 1.00 54.81 93 SER A O 1
ATOM 724 N N . VAL A 1 94 ? -15.413 9.279 23.030 1.00 58.28 94 VAL A N 1
ATOM 725 C CA . VAL A 1 94 ? -14.663 8.120 22.524 1.00 58.28 94 VAL A CA 1
ATOM 726 C C . VAL A 1 94 ? -15.716 7.208 21.908 1.00 58.28 94 VAL A C 1
ATOM 728 O O . VAL A 1 94 ? -16.377 6.440 22.601 1.00 58.28 94 VAL A O 1
ATOM 731 N N . SER A 1 95 ? -15.985 7.431 20.626 1.00 65.75 95 SER A N 1
ATOM 732 C CA . SER A 1 95 ? -16.975 6.685 19.867 1.00 65.75 95 SER A CA 1
ATOM 733 C C . SER A 1 95 ? -16.233 5.702 18.988 1.00 65.75 95 SER A C 1
ATOM 735 O O . SER A 1 95 ? -15.471 6.100 18.108 1.00 65.75 95 SER A O 1
ATOM 737 N N . CYS A 1 96 ? -16.485 4.421 19.212 1.00 76.00 96 CYS A N 1
ATOM 738 C CA . CYS A 1 96 ? -16.110 3.381 18.271 1.00 76.00 96 CYS A CA 1
ATOM 739 C C . CYS A 1 96 ? -16.784 3.667 16.925 1.00 76.00 96 CYS A C 1
ATOM 741 O O . CYS A 1 96 ? -17.945 4.084 16.891 1.00 76.00 96 CYS A O 1
ATOM 743 N N . SER A 1 97 ? -16.054 3.483 15.827 1.00 78.19 97 SER A N 1
ATOM 744 C CA . SER A 1 97 ? -16.638 3.576 14.481 1.00 78.19 97 SER A CA 1
ATOM 745 C C . SER A 1 97 ? -17.425 2.312 14.148 1.00 78.19 97 SER A C 1
ATOM 747 O O . SER A 1 97 ? -18.442 2.379 13.466 1.00 78.19 97 SER A O 1
ATOM 749 N N . ASP A 1 98 ? -16.973 1.181 14.687 1.00 77.56 98 ASP A N 1
ATOM 750 C CA . ASP A 1 98 ? -17.616 -0.116 14.544 1.00 77.56 98 ASP A CA 1
ATOM 751 C C . ASP A 1 98 ? -17.454 -0.932 15.832 1.00 77.56 98 ASP A C 1
ATOM 753 O O . ASP A 1 98 ? -16.430 -0.831 16.523 1.00 77.56 98 ASP A O 1
ATOM 757 N N . VAL A 1 99 ? -18.480 -1.710 16.173 1.00 79.06 99 VAL A N 1
ATOM 758 C CA . VAL A 1 99 ? -18.538 -2.502 17.405 1.00 79.06 99 VAL A CA 1
ATOM 759 C C . VAL A 1 99 ? -18.901 -3.941 17.071 1.00 79.06 99 VAL A C 1
ATOM 761 O O . VAL A 1 99 ? -20.032 -4.243 16.694 1.00 79.06 99 VAL A O 1
ATOM 764 N N . VAL A 1 100 ? -17.955 -4.852 17.296 1.00 81.56 100 VAL A N 1
ATOM 765 C CA . VAL A 1 100 ? -18.163 -6.294 17.134 1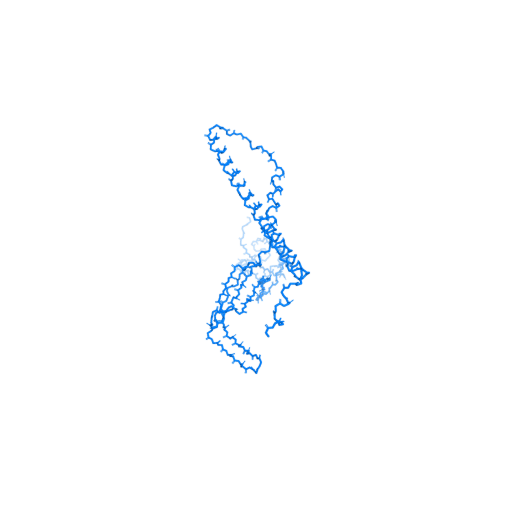.00 81.56 100 VAL A CA 1
ATOM 766 C C . VAL A 1 100 ? -18.335 -6.918 18.513 1.00 81.56 100 VAL A C 1
ATOM 768 O O . VAL A 1 100 ? -17.469 -6.797 19.378 1.00 81.56 100 VAL A O 1
ATOM 771 N N . THR A 1 101 ? -19.462 -7.592 18.739 1.00 78.00 101 THR A N 1
ATOM 772 C CA . THR A 1 101 ? -19.718 -8.284 20.011 1.00 78.00 101 THR A CA 1
ATOM 773 C C . THR A 1 101 ? -19.253 -9.731 19.923 1.00 78.00 101 THR A C 1
ATOM 775 O O . THR A 1 101 ? -19.704 -10.485 19.062 1.00 78.00 101 THR A O 1
ATOM 778 N N . ILE A 1 102 ? -18.374 -10.129 20.840 1.00 79.06 102 ILE A N 1
ATOM 779 C CA . ILE A 1 102 ? -17.834 -11.483 20.937 1.00 79.06 102 ILE A CA 1
ATOM 780 C C . ILE A 1 102 ? -18.367 -12.109 22.223 1.00 79.06 102 ILE A C 1
ATOM 782 O O . ILE A 1 102 ? -18.072 -11.645 23.322 1.00 79.06 102 ILE A O 1
ATOM 786 N N . LYS A 1 103 ? -19.157 -13.175 22.078 1.00 74.75 103 LYS A N 1
ATOM 787 C CA . LYS A 1 103 ? -19.704 -13.943 23.205 1.00 74.75 103 LYS A CA 1
ATOM 788 C C . LYS A 1 103 ? -18.854 -15.190 23.475 1.00 74.75 103 LYS A C 1
ATOM 790 O O . LYS A 1 103 ? -18.519 -15.895 22.530 1.00 74.75 103 LYS A O 1
ATOM 795 N N . ALA A 1 104 ? -18.487 -15.493 24.712 1.00 67.50 104 ALA A N 1
ATOM 796 C CA . ALA A 1 104 ? -17.794 -16.752 25.002 1.00 67.50 104 ALA A CA 1
ATOM 797 C C . ALA A 1 104 ? -18.711 -17.960 24.702 1.00 67.50 104 ALA A C 1
ATOM 799 O O . ALA A 1 104 ? -19.864 -17.971 25.131 1.00 67.50 104 ALA A O 1
ATOM 800 N N . THR A 1 105 ? -18.230 -18.938 23.925 1.00 66.31 105 THR A N 1
ATOM 801 C CA . THR A 1 105 ? -18.892 -20.250 23.748 1.00 66.31 105 THR A CA 1
ATOM 802 C C . THR A 1 105 ? -18.308 -21.293 24.690 1.00 66.31 105 THR A C 1
ATOM 804 O O . THR A 1 105 ? -19.074 -22.024 25.303 1.00 66.31 105 THR A O 1
ATOM 807 N N . ASP A 1 106 ? -16.984 -21.288 24.848 1.00 66.81 106 ASP A N 1
ATOM 808 C CA . ASP A 1 106 ? -16.258 -22.133 25.790 1.00 66.81 106 ASP A CA 1
ATOM 809 C C . ASP A 1 106 ? -15.499 -21.230 26.767 1.00 66.81 106 ASP A C 1
ATOM 811 O O . ASP A 1 106 ? -14.805 -20.290 26.362 1.00 66.81 106 ASP A O 1
ATOM 815 N N . GLU A 1 107 ? -15.673 -21.492 28.057 1.00 72.81 107 GLU A N 1
ATOM 816 C CA . GLU A 1 107 ? -15.063 -20.747 29.153 1.00 72.81 107 GLU A CA 1
ATOM 817 C C . GLU A 1 107 ? -14.400 -21.754 30.094 1.00 72.81 107 GLU A C 1
ATOM 819 O O . GLU A 1 107 ? -15.065 -22.614 30.671 1.00 72.81 107 GLU A O 1
ATOM 824 N N . GLU A 1 108 ? -13.076 -21.677 30.224 1.00 79.81 108 GLU A N 1
ATOM 825 C CA . GLU A 1 108 ? -12.329 -22.532 31.144 1.00 79.81 108 GLU A CA 1
ATOM 826 C C . GLU A 1 108 ? -12.034 -21.742 32.417 1.00 79.81 108 GLU A C 1
ATOM 828 O O . GLU A 1 108 ? -11.162 -20.870 32.442 1.00 79.81 108 GLU A O 1
ATOM 833 N N . CYS A 1 109 ? -12.789 -22.020 33.478 1.00 80.25 109 CYS A N 1
ATOM 834 C CA . CYS A 1 109 ? -12.616 -21.373 34.772 1.00 80.25 109 CYS A CA 1
ATOM 835 C C . CYS A 1 109 ? -11.816 -22.254 35.728 1.00 80.25 109 CYS A C 1
ATOM 837 O O . CYS A 1 109 ? -12.237 -23.348 36.099 1.00 80.25 109 CYS A O 1
ATOM 839 N N . VAL A 1 110 ? -10.690 -21.728 36.203 1.00 84.06 110 VAL A N 1
ATOM 840 C CA . VAL A 1 110 ? -9.936 -22.298 37.317 1.00 84.06 110 VAL A CA 1
ATOM 841 C C . VAL A 1 110 ? -10.351 -21.574 38.590 1.00 84.06 110 VAL A C 1
ATOM 843 O O . VAL A 1 110 ? -10.209 -20.354 38.715 1.00 84.06 110 VAL A O 1
ATOM 846 N N . GLN A 1 111 ? -10.884 -22.329 39.547 1.00 82.88 111 GLN A N 1
ATOM 847 C CA . GLN A 1 111 ? -11.349 -21.788 40.816 1.00 82.88 111 GLN A CA 1
ATOM 848 C C . GLN A 1 111 ? -10.252 -21.920 41.873 1.00 82.88 111 GLN A C 1
ATOM 850 O O . GLN A 1 111 ? -9.873 -23.021 42.269 1.00 82.88 111 GLN A O 1
ATOM 855 N N . HIS A 1 112 ? -9.736 -20.786 42.340 1.00 85.25 112 HIS A N 1
ATOM 856 C CA . HIS A 1 112 ? -8.825 -20.720 43.476 1.00 85.25 112 HIS A CA 1
ATOM 857 C C . HIS A 1 112 ? -9.605 -20.392 44.758 1.00 85.25 112 HIS A C 1
ATOM 859 O O . HIS A 1 112 ? -10.718 -19.872 44.723 1.00 85.25 112 HIS A O 1
ATOM 865 N N . VAL A 1 113 ? -8.997 -20.641 45.922 1.00 83.94 113 VAL A N 1
ATOM 866 C CA . VAL A 1 113 ? -9.635 -20.483 47.250 1.00 83.94 113 VAL A CA 1
ATOM 867 C C . VAL A 1 113 ? -10.182 -19.063 47.508 1.00 83.94 113 VAL A C 1
ATOM 869 O O . VAL A 1 113 ? -11.072 -18.893 48.334 1.00 83.94 113 VAL A O 1
ATOM 872 N N . LYS A 1 114 ? -9.665 -18.033 46.818 1.00 82.81 114 LYS A N 1
ATOM 873 C CA . LYS A 1 114 ? -10.065 -16.621 46.999 1.00 82.81 114 LYS A CA 1
ATOM 874 C C . LYS A 1 114 ? -10.600 -15.926 45.744 1.00 82.81 114 LYS A C 1
ATOM 876 O O . LYS A 1 114 ? -11.147 -14.836 45.868 1.00 82.81 114 LYS A O 1
ATOM 881 N N . TYR A 1 115 ? -10.409 -16.499 44.560 1.00 79.00 115 TYR A N 1
ATOM 882 C CA . TYR A 1 115 ? -10.809 -15.891 43.291 1.00 79.00 115 TYR A CA 1
ATOM 883 C C . TYR A 1 115 ? -10.968 -16.966 42.216 1.00 79.00 115 TYR A C 1
ATOM 885 O O . TYR A 1 115 ? -10.321 -18.009 42.276 1.00 79.00 115 TYR A O 1
ATOM 893 N N . SER A 1 116 ? -11.811 -16.714 41.222 1.00 78.94 116 SER A N 1
ATOM 894 C CA . SER A 1 116 ? -11.890 -17.516 40.004 1.00 78.94 116 SER A CA 1
ATOM 895 C C . SER A 1 116 ? -11.209 -16.773 38.861 1.00 78.94 116 SER A C 1
ATOM 897 O O . SER A 1 116 ? -11.383 -15.566 38.693 1.00 78.94 116 SER A O 1
ATOM 899 N N . THR A 1 117 ? -10.419 -17.498 38.081 1.00 81.75 117 THR A N 1
ATOM 900 C CA . THR A 1 117 ? -9.797 -17.010 36.847 1.00 81.75 117 THR A CA 1
ATOM 901 C C . THR A 1 117 ? -10.374 -17.794 35.686 1.00 81.75 117 THR A C 1
ATOM 903 O O . THR A 1 117 ? -10.206 -19.009 35.633 1.00 81.75 117 THR A O 1
ATOM 906 N N . CYS A 1 118 ? -11.051 -17.104 34.772 1.00 77.62 118 CYS A N 1
ATOM 907 C CA . CYS A 1 118 ? -11.657 -17.706 33.591 1.00 77.62 118 CYS A CA 1
ATOM 908 C C . CYS A 1 118 ? -10.885 -17.294 32.337 1.00 77.62 118 CYS A C 1
ATOM 910 O O . CYS A 1 118 ? -10.599 -16.113 32.133 1.00 77.62 118 CYS A O 1
ATOM 912 N N . SER A 1 119 ? -10.517 -18.280 31.524 1.00 79.81 119 SER A N 1
ATOM 913 C CA . SER A 1 119 ? -9.849 -18.103 30.240 1.00 79.81 119 SER A CA 1
ATOM 914 C C . SER A 1 119 ? -10.867 -18.274 29.119 1.00 79.81 119 SER A C 1
ATOM 916 O O . SER A 1 119 ? -11.559 -19.290 29.042 1.00 79.81 119 SER A O 1
ATOM 918 N N . ILE A 1 120 ? -10.959 -17.269 28.250 1.00 74.81 120 ILE A N 1
ATOM 919 C CA . ILE A 1 120 ? -11.853 -17.270 27.091 1.00 74.81 120 ILE A CA 1
ATOM 920 C C . ILE A 1 120 ? -10.973 -17.323 25.847 1.00 74.81 120 ILE A C 1
ATOM 922 O O . ILE A 1 120 ? -10.255 -16.366 25.551 1.00 74.81 120 ILE A O 1
ATOM 926 N N . ASN A 1 121 ? -11.035 -18.429 25.107 1.00 76.62 121 ASN A N 1
ATOM 927 C CA . ASN A 1 121 ? -10.296 -18.592 23.860 1.00 76.62 121 ASN A CA 1
ATOM 928 C C . ASN A 1 121 ? -11.267 -18.607 22.676 1.00 76.62 121 ASN A C 1
ATOM 930 O O . ASN A 1 121 ? -12.002 -19.571 22.474 1.00 76.62 121 ASN A O 1
ATOM 934 N N . ARG A 1 122 ? -11.290 -17.524 21.892 1.00 78.00 122 ARG A N 1
ATOM 935 C CA . ARG A 1 122 ? -12.142 -17.425 20.703 1.00 78.00 122 ARG A CA 1
ATOM 936 C C . ARG A 1 122 ? -11.427 -16.700 19.573 1.00 78.00 122 ARG A C 1
ATOM 938 O O . ARG A 1 122 ? -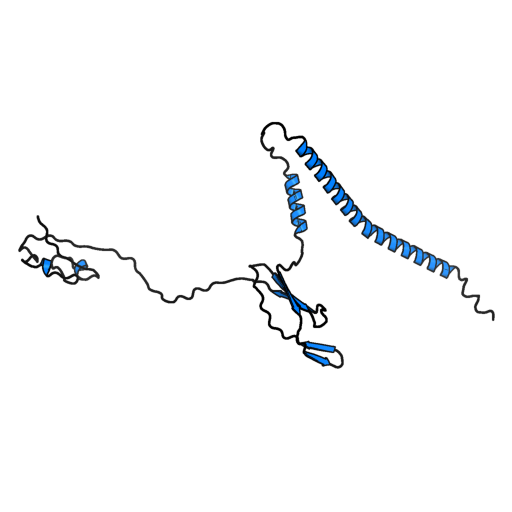10.925 -15.593 19.742 1.00 78.00 122 ARG A O 1
ATOM 945 N N . VAL A 1 123 ? -11.465 -17.303 18.389 1.00 81.44 123 VAL A N 1
ATOM 946 C CA . VAL A 1 123 ? -10.982 -16.688 17.150 1.00 81.44 123 VAL A CA 1
ATOM 947 C C . VAL A 1 123 ? -12.145 -15.956 16.484 1.00 81.44 123 VAL A C 1
ATOM 949 O O . VAL A 1 123 ? -13.213 -16.533 16.283 1.00 81.44 123 VAL A O 1
ATOM 952 N N . THR A 1 124 ? -11.953 -14.678 16.158 1.00 80.00 124 THR A N 1
ATOM 953 C CA . THR A 1 124 ? -12.946 -13.854 15.451 1.00 80.00 124 THR A CA 1
ATOM 954 C C . THR A 1 124 ? -12.261 -13.092 14.324 1.00 80.00 124 THR A C 1
ATOM 956 O O . THR A 1 124 ? -11.156 -12.583 14.499 1.00 80.00 124 THR A O 1
ATOM 959 N N . ILE A 1 125 ? -12.919 -13.015 13.167 1.00 83.50 125 ILE A N 1
ATOM 960 C CA . ILE A 1 125 ? -12.463 -12.206 12.036 1.00 83.50 125 ILE A CA 1
ATOM 961 C C . ILE A 1 125 ? -13.019 -10.796 12.221 1.00 83.50 125 ILE A C 1
ATOM 963 O O . ILE A 1 125 ? -14.224 -10.622 12.385 1.00 83.50 125 ILE A O 1
ATOM 967 N N . VAL A 1 126 ? -12.136 -9.802 12.191 1.00 84.50 126 VAL A N 1
ATOM 968 C CA . VAL A 1 126 ? -12.488 -8.389 12.345 1.00 84.50 126 VAL A CA 1
ATOM 969 C C . VAL A 1 126 ? -12.064 -7.656 11.082 1.00 84.50 126 VAL A C 1
ATOM 971 O O . VAL A 1 126 ? -10.926 -7.792 10.630 1.00 84.50 126 VAL A O 1
ATOM 974 N N . THR A 1 127 ? -12.975 -6.887 10.497 1.00 83.12 127 THR A N 1
ATOM 975 C CA . THR A 1 127 ? -12.663 -6.022 9.359 1.00 83.12 127 THR A CA 1
ATOM 976 C C . THR A 1 127 ? -11.940 -4.778 9.854 1.00 83.12 127 THR A C 1
ATOM 978 O O . THR A 1 127 ? -12.456 -4.055 10.703 1.00 83.12 127 THR A O 1
ATOM 981 N N . LEU A 1 128 ? -10.740 -4.528 9.329 1.00 80.38 128 LEU A N 1
ATOM 982 C CA . LEU A 1 128 ? -9.983 -3.327 9.664 1.00 80.38 128 LEU A CA 1
ATOM 983 C C . LEU A 1 128 ? -10.705 -2.090 9.130 1.00 80.38 128 LEU A C 1
ATOM 985 O O . LEU A 1 128 ? -11.003 -2.001 7.938 1.00 80.38 128 LEU A O 1
ATOM 989 N N . GLN A 1 129 ? -10.957 -1.135 10.020 1.00 85.62 129 GLN A N 1
ATOM 990 C CA . GLN A 1 129 ? -11.517 0.156 9.649 1.00 85.62 129 GLN A CA 1
ATOM 991 C C . GLN A 1 129 ? -10.442 1.067 9.018 1.00 85.62 129 GLN A C 1
ATOM 993 O O . GLN A 1 129 ? -9.242 0.868 9.244 1.00 85.62 129 GLN A O 1
ATOM 998 N N . PRO A 1 130 ? -10.854 2.062 8.210 1.00 83.38 130 PRO A N 1
ATOM 999 C CA . PRO A 1 130 ? -9.990 3.112 7.676 1.00 83.38 130 PRO A CA 1
ATOM 1000 C C . PRO A 1 130 ? -9.047 3.754 8.706 1.00 83.38 130 PRO A C 1
ATOM 1002 O O . PRO A 1 130 ? -9.280 3.730 9.914 1.00 83.38 130 PRO A O 1
ATOM 1005 N N . LEU A 1 131 ? -7.986 4.402 8.215 1.00 84.00 131 LEU A N 1
ATOM 1006 C CA . LEU A 1 131 ? -7.020 5.113 9.061 1.00 84.00 131 LEU A CA 1
ATOM 1007 C C . LEU A 1 131 ? -7.718 6.091 10.018 1.00 84.00 131 LEU A C 1
ATOM 1009 O O . LEU A 1 131 ? -8.603 6.846 9.613 1.00 84.00 131 LEU A O 1
ATOM 1013 N N . ASN A 1 132 ? -7.269 6.105 11.276 1.00 78.94 132 ASN A N 1
ATOM 1014 C CA . ASN A 1 132 ? -7.844 6.889 12.379 1.00 78.94 132 ASN A CA 1
ATOM 1015 C C . ASN A 1 132 ? -9.274 6.521 12.799 1.00 78.94 132 ASN A C 1
ATOM 1017 O O . ASN A 1 132 ? -9.862 7.251 13.596 1.00 78.94 132 ASN A O 1
ATOM 1021 N N . GLN A 1 133 ? -9.820 5.408 12.317 1.00 82.94 133 GLN A N 1
ATOM 1022 C CA . GLN A 1 133 ? -11.038 4.828 12.868 1.00 82.94 133 GLN A CA 1
ATOM 1023 C C . GLN A 1 133 ? -10.698 3.696 13.835 1.00 82.94 133 GLN A C 1
ATOM 1025 O O . GLN A 1 133 ? -9.701 2.985 13.687 1.00 82.94 133 GLN A O 1
ATOM 1030 N N . GLU A 1 134 ? -11.531 3.570 14.863 1.00 87.12 134 GLU A N 1
ATOM 1031 C CA . GLU A 1 134 ? -11.352 2.607 15.943 1.00 87.12 134 GLU A CA 1
ATOM 1032 C C . GLU A 1 134 ? -12.432 1.533 15.840 1.00 87.12 134 GLU A C 1
ATOM 1034 O O . GLU A 1 134 ? -13.626 1.834 15.731 1.00 87.12 134 GLU A O 1
ATOM 1039 N N . THR A 1 135 ? -11.995 0.278 15.864 1.00 89.62 135 THR A N 1
ATOM 1040 C CA . THR A 1 135 ? -12.863 -0.898 15.943 1.00 89.62 135 THR A CA 1
ATOM 1041 C C . THR A 1 135 ? -12.849 -1.406 17.368 1.00 89.62 135 THR A C 1
ATOM 1043 O O . THR A 1 135 ? -11.778 -1.619 17.936 1.00 89.62 135 THR A O 1
ATOM 1046 N N . CYS A 1 136 ? -14.020 -1.612 17.951 1.00 89.06 136 CYS A N 1
ATOM 1047 C CA . CYS A 1 136 ? -14.132 -2.040 19.333 1.00 89.06 136 CYS A CA 1
ATOM 1048 C C . CYS A 1 136 ? -14.722 -3.442 19.425 1.00 89.06 136 CYS A C 1
ATOM 1050 O O . CYS A 1 136 ? -15.773 -3.728 18.855 1.00 89.06 136 CYS A O 1
ATOM 1052 N N . LEU A 1 137 ? -14.052 -4.313 20.168 1.00 89.19 137 LEU A N 1
ATOM 1053 C CA . LEU A 1 137 ? -14.499 -5.668 20.443 1.00 89.19 137 LEU A CA 1
ATOM 1054 C C . LEU A 1 137 ? -15.093 -5.702 21.842 1.00 89.19 137 LEU A C 1
ATOM 1056 O O . LEU A 1 137 ? -14.374 -5.577 22.836 1.00 89.19 137 LEU A O 1
ATOM 1060 N N . LEU A 1 138 ? -16.412 -5.843 21.911 1.00 88.62 138 LEU A N 1
ATOM 1061 C CA . LEU A 1 138 ? -17.127 -5.981 23.169 1.00 88.62 138 LEU A CA 1
ATOM 1062 C C . LEU A 1 138 ? -17.097 -7.449 23.592 1.00 88.62 138 LEU A C 1
ATOM 1064 O O . LEU A 1 138 ? -17.698 -8.301 22.935 1.00 88.62 138 LEU A O 1
ATOM 1068 N N . LEU A 1 139 ? -16.400 -7.733 24.687 1.00 87.25 139 LEU A N 1
ATOM 1069 C CA . LEU A 1 139 ? -16.297 -9.067 25.260 1.00 87.25 139 LEU A CA 1
ATOM 1070 C C . LEU A 1 139 ? -17.473 -9.309 26.200 1.00 87.25 139 LEU A C 1
ATOM 1072 O O . LEU A 1 139 ? -17.667 -8.573 27.173 1.00 87.25 139 LEU A O 1
ATOM 1076 N N . LYS A 1 140 ? -18.230 -10.368 25.924 1.00 85.31 140 LYS A N 1
ATOM 1077 C CA . LYS A 1 140 ? -19.314 -10.841 26.780 1.00 85.31 140 LYS A CA 1
ATOM 1078 C C . LYS A 1 140 ? -19.035 -12.247 27.302 1.00 85.31 140 LYS A C 1
ATOM 1080 O O . LYS A 1 140 ? -18.597 -13.117 26.546 1.00 85.31 140 LYS A O 1
ATOM 1085 N N . SER A 1 141 ? -19.341 -12.462 28.578 1.00 80.31 141 SER A N 1
ATOM 1086 C CA . SER A 1 141 ? -19.353 -13.785 29.205 1.00 80.31 141 SER A CA 1
ATOM 1087 C C . SER A 1 141 ? -20.532 -14.620 28.675 1.00 80.31 141 SER A C 1
ATOM 1089 O O . SER A 1 141 ? -21.403 -14.128 27.944 1.00 80.31 141 SER A O 1
ATOM 1091 N N . THR A 1 142 ? -20.554 -15.901 29.028 1.00 77.44 142 THR A N 1
ATOM 1092 C CA . THR A 1 142 ? -21.624 -16.858 28.715 1.00 77.44 142 THR A CA 1
ATOM 1093 C C . THR A 1 142 ? -22.998 -16.353 29.188 1.00 77.44 142 THR A C 1
ATOM 1095 O O . THR A 1 142 ? -23.968 -16.410 28.420 1.00 77.44 142 THR A O 1
ATOM 1098 N N . ASP A 1 143 ? -23.038 -15.700 30.354 1.00 82.31 143 ASP A N 1
ATOM 1099 C CA . ASP A 1 143 ? -24.224 -15.082 30.976 1.00 82.31 143 ASP A CA 1
ATOM 1100 C C . ASP A 1 143 ? -24.654 -13.735 30.352 1.00 82.31 143 ASP A C 1
ATOM 1102 O O . ASP A 1 143 ? -25.474 -13.007 30.907 1.00 82.31 143 ASP A O 1
ATOM 1106 N N . ASP A 1 144 ? -24.090 -13.366 29.197 1.00 80.56 144 ASP A N 1
ATOM 1107 C CA . ASP A 1 144 ? -24.303 -12.083 28.502 1.00 80.56 144 ASP A CA 1
ATOM 1108 C C . ASP A 1 144 ? -23.844 -10.834 29.284 1.00 80.56 144 ASP A C 1
ATOM 1110 O O . ASP A 1 144 ? -24.044 -9.698 28.843 1.00 80.56 144 ASP A O 1
ATOM 1114 N N . SER A 1 145 ? -23.154 -11.027 30.411 1.00 83.56 145 SER A N 1
ATOM 1115 C CA . SER A 1 145 ? -22.514 -9.947 31.156 1.00 83.56 145 SER A CA 1
ATOM 1116 C C . SER A 1 145 ? -21.308 -9.399 30.386 1.00 83.56 145 SER A C 1
ATOM 1118 O O . SER A 1 145 ? -20.546 -10.134 29.753 1.00 83.56 145 SER A O 1
ATOM 1120 N N . THR A 1 146 ? -21.146 -8.074 30.394 1.00 85.56 146 THR A N 1
ATOM 1121 C CA . THR A 1 146 ? -20.020 -7.419 29.714 1.00 85.56 146 THR A CA 1
ATOM 1122 C C . THR A 1 146 ? -18.761 -7.565 30.557 1.00 85.56 146 THR A C 1
ATOM 1124 O O . THR A 1 146 ? -18.716 -7.086 31.687 1.00 85.56 146 THR A O 1
ATOM 1127 N N . VAL A 1 147 ? -17.738 -8.200 29.988 1.00 86.25 147 VAL A N 1
ATOM 1128 C CA . VAL A 1 147 ? -16.440 -8.433 30.637 1.00 86.25 147 VAL A CA 1
ATOM 1129 C C . VAL A 1 147 ? -15.492 -7.265 30.371 1.00 86.25 147 VAL A C 1
ATOM 1131 O O . VAL A 1 147 ? -14.765 -6.837 31.262 1.00 86.25 147 VAL A O 1
ATOM 1134 N N . GLY A 1 148 ? -15.507 -6.719 29.151 1.00 86.38 148 GLY A N 1
ATOM 1135 C CA . GLY A 1 148 ? -14.622 -5.620 28.781 1.00 86.38 148 GLY A CA 1
ATOM 1136 C C . GLY A 1 148 ? -14.714 -5.214 27.314 1.00 86.38 148 GLY A C 1
ATOM 1137 O O . GLY A 1 148 ? -15.500 -5.765 26.543 1.00 86.38 148 GLY A O 1
ATOM 1138 N N . LEU A 1 149 ? -13.889 -4.236 26.941 1.00 88.38 149 LEU A N 1
ATOM 1139 C CA . LEU A 1 149 ? -13.802 -3.687 25.591 1.00 88.38 149 LEU A CA 1
ATOM 1140 C C . LEU A 1 149 ? -12.340 -3.678 25.140 1.00 88.38 149 LEU A C 1
ATOM 1142 O O . LEU A 1 149 ? -11.491 -3.110 25.825 1.00 88.38 149 LEU A O 1
ATOM 1146 N N . ILE A 1 150 ? -12.051 -4.270 23.984 1.00 89.00 150 ILE A N 1
ATOM 1147 C CA . ILE A 1 150 ? -10.747 -4.153 23.320 1.00 89.00 150 ILE A CA 1
ATOM 1148 C C . ILE A 1 150 ? -10.892 -3.148 22.183 1.00 89.00 150 ILE A C 1
ATOM 1150 O O . ILE A 1 150 ? -11.786 -3.292 21.356 1.00 89.00 150 ILE A O 1
ATOM 1154 N N . THR A 1 151 ? -10.016 -2.149 22.111 1.00 89.31 151 THR A N 1
ATOM 1155 C CA . THR A 1 151 ? -10.009 -1.159 21.026 1.00 89.31 151 THR A CA 1
ATOM 1156 C C . THR A 1 151 ? -8.835 -1.403 20.083 1.00 89.31 151 THR A C 1
ATOM 1158 O O . THR A 1 151 ? -7.695 -1.584 20.507 1.00 89.31 151 THR A O 1
ATOM 1161 N N . ILE A 1 152 ? -9.118 -1.430 18.784 1.00 89.25 152 ILE A N 1
ATOM 1162 C CA . ILE A 1 152 ? -8.142 -1.644 17.715 1.00 89.25 152 ILE A CA 1
ATOM 1163 C C . ILE A 1 152 ? -8.159 -0.413 16.817 1.00 89.25 152 ILE A C 1
ATOM 1165 O O . ILE A 1 152 ? -9.211 -0.020 16.312 1.00 89.25 152 ILE A O 1
ATOM 1169 N N . ARG A 1 153 ? -6.986 0.180 16.593 1.00 88.75 153 ARG A N 1
ATOM 1170 C CA . ARG A 1 153 ? -6.810 1.348 15.728 1.00 88.75 153 ARG A CA 1
ATOM 1171 C C . ARG A 1 153 ? -5.711 1.088 14.713 1.00 88.75 153 ARG A C 1
ATOM 1173 O O . ARG A 1 153 ? -4.616 0.669 15.079 1.00 88.75 153 ARG A O 1
ATOM 1180 N N . LEU A 1 154 ? -5.994 1.384 13.448 1.00 88.56 154 LEU A N 1
ATOM 1181 C CA . LEU A 1 154 ? -4.988 1.327 12.396 1.00 88.56 154 LEU A CA 1
ATOM 1182 C C . LEU A 1 154 ? -4.120 2.593 12.440 1.00 88.56 154 LEU A C 1
ATOM 1184 O O . LEU A 1 154 ? -4.618 3.698 12.210 1.00 88.56 154 LEU A O 1
ATOM 1188 N N . GLU A 1 155 ? -2.831 2.427 12.743 1.00 89.12 155 GLU A N 1
ATOM 1189 C CA . GLU A 1 155 ? -1.853 3.525 12.789 1.00 89.12 155 GLU A CA 1
ATOM 1190 C C . GLU A 1 155 ? -1.388 3.935 11.383 1.00 89.12 155 GLU A C 1
ATOM 1192 O O . GLU A 1 155 ? -1.324 5.121 11.064 1.00 89.12 155 GLU A O 1
ATOM 1197 N N . GLY A 1 156 ? -1.129 2.957 10.512 1.00 88.69 156 GLY A N 1
ATOM 1198 C CA . GLY A 1 156 ? -0.637 3.192 9.159 1.00 88.69 156 GLY A CA 1
ATOM 1199 C C . GLY A 1 156 ? -0.760 1.958 8.271 1.00 88.69 156 GLY A C 1
ATOM 1200 O O . GLY A 1 156 ? -0.784 0.826 8.750 1.00 88.69 156 GLY A O 1
ATOM 1201 N N . MET A 1 157 ? -0.835 2.185 6.958 1.00 89.44 157 MET A N 1
ATOM 1202 C CA . MET A 1 157 ? -0.775 1.135 5.942 1.00 89.44 157 MET A CA 1
ATOM 1203 C C . MET A 1 157 ? 0.361 1.462 4.976 1.00 89.44 157 MET A C 1
ATOM 1205 O O . MET A 1 157 ? 0.371 2.529 4.361 1.00 89.44 157 MET A O 1
ATOM 1209 N N . HIS A 1 158 ? 1.320 0.547 4.852 1.00 91.44 158 HIS A N 1
ATOM 1210 C CA . HIS A 1 158 ? 2.504 0.734 4.019 1.00 91.44 158 HIS A CA 1
ATOM 1211 C C . HIS A 1 158 ? 2.548 -0.326 2.925 1.00 91.44 158 HIS A C 1
ATOM 1213 O O . HIS A 1 158 ? 2.484 -1.523 3.201 1.00 91.44 158 HIS A O 1
ATOM 1219 N N . PHE A 1 159 ? 2.684 0.122 1.679 1.00 93.31 159 PHE A N 1
ATOM 1220 C CA . PHE A 1 159 ? 2.932 -0.760 0.548 1.00 93.31 159 PHE A CA 1
ATOM 1221 C C . PHE A 1 159 ? 4.431 -0.827 0.288 1.00 93.31 159 PHE A C 1
ATOM 1223 O O . PHE A 1 159 ? 5.067 0.190 0.007 1.00 93.31 159 PHE A O 1
ATOM 1230 N N . THR A 1 160 ? 4.989 -2.031 0.353 1.00 95.75 160 THR A N 1
ATOM 1231 C CA . THR A 1 160 ? 6.405 -2.264 0.063 1.00 95.75 160 THR A CA 1
ATOM 1232 C C . THR A 1 160 ? 6.547 -2.815 -1.349 1.00 95.75 160 THR A C 1
ATOM 1234 O O . THR A 1 160 ? 6.035 -3.891 -1.657 1.00 95.75 160 THR A O 1
ATOM 1237 N N . CYS A 1 161 ? 7.255 -2.087 -2.214 1.00 94.25 161 CYS A N 1
ATOM 1238 C CA . CYS A 1 161 ? 7.572 -2.559 -3.559 1.00 94.25 161 CYS A CA 1
ATOM 1239 C C . CYS A 1 161 ? 8.641 -3.658 -3.498 1.00 94.25 161 CYS A C 1
ATOM 1241 O O . CYS A 1 161 ? 9.755 -3.424 -3.031 1.00 94.25 161 CYS A O 1
ATOM 1243 N N . GLN A 1 162 ? 8.305 -4.844 -4.002 1.00 95.25 162 GLN A N 1
ATOM 1244 C CA . GLN A 1 162 ? 9.230 -5.964 -4.159 1.00 95.25 162 GLN A CA 1
ATOM 1245 C C . GLN A 1 162 ? 9.721 -5.995 -5.611 1.00 95.25 162 GLN A C 1
ATOM 1247 O O . GLN A 1 162 ? 9.047 -6.521 -6.498 1.00 95.25 162 GLN A O 1
ATOM 1252 N N . LYS A 1 163 ? 10.876 -5.374 -5.878 1.00 93.00 163 LYS A N 1
ATOM 1253 C CA . LYS A 1 163 ? 11.460 -5.337 -7.228 1.00 93.00 163 LYS A CA 1
ATOM 1254 C C . LYS A 1 163 ? 11.845 -6.755 -7.674 1.00 93.00 163 LYS A C 1
ATOM 1256 O O . LYS A 1 163 ? 12.578 -7.440 -6.970 1.00 93.00 163 LYS A O 1
ATOM 1261 N N . LYS A 1 164 ? 11.382 -7.178 -8.857 1.00 91.81 164 LYS A N 1
ATOM 1262 C CA . LYS A 1 164 ? 11.699 -8.504 -9.425 1.00 91.81 164 LYS A CA 1
ATOM 1263 C C . LYS A 1 164 ? 12.962 -8.496 -10.288 1.00 91.81 164 LYS A C 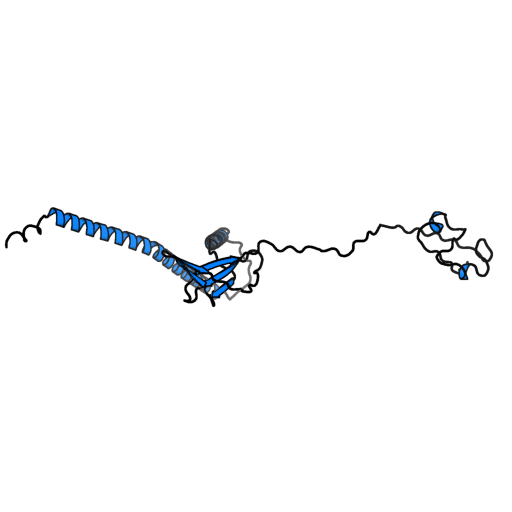1
ATOM 1265 O O . LYS A 1 164 ? 13.756 -9.425 -10.215 1.00 91.81 164 LYS A O 1
ATOM 1270 N N . ILE A 1 165 ? 13.115 -7.480 -11.136 1.00 91.88 165 ILE A N 1
ATOM 1271 C CA . ILE A 1 165 ? 14.253 -7.308 -12.046 1.00 91.88 165 ILE A CA 1
ATOM 1272 C C . ILE A 1 165 ? 14.560 -5.816 -12.122 1.00 91.88 165 ILE A C 1
ATOM 1274 O O . ILE A 1 165 ? 13.644 -4.995 -12.175 1.00 91.88 165 ILE A O 1
ATOM 1278 N N . GLU A 1 166 ? 15.844 -5.481 -12.147 1.00 91.19 166 GLU A N 1
ATOM 1279 C CA . GLU A 1 166 ? 16.347 -4.133 -12.375 1.00 91.19 166 GLU A CA 1
ATOM 1280 C C . GLU A 1 166 ? 17.375 -4.208 -13.506 1.00 91.19 166 GLU A C 1
ATOM 1282 O O . GLU A 1 166 ? 18.285 -5.036 -13.470 1.00 91.19 166 GLU A O 1
ATOM 1287 N N . PHE A 1 167 ? 17.199 -3.390 -14.542 1.00 91.81 167 PHE A N 1
ATOM 1288 C CA . PHE A 1 167 ? 18.179 -3.238 -15.612 1.00 91.81 167 PHE A CA 1
ATOM 1289 C C . PHE A 1 167 ? 18.490 -1.761 -15.813 1.00 91.81 167 PHE A C 1
ATOM 1291 O O . PHE A 1 167 ? 17.646 -0.891 -15.601 1.00 91.81 167 PHE A O 1
ATOM 1298 N N . PHE A 1 168 ? 19.724 -1.491 -16.224 1.00 91.94 168 PHE A N 1
ATOM 1299 C CA . PHE A 1 168 ? 20.208 -0.141 -16.459 1.00 91.94 168 PHE A CA 1
ATOM 1300 C C . PHE A 1 168 ? 20.150 0.176 -17.948 1.00 91.94 168 PHE A C 1
ATOM 1302 O O . PHE A 1 168 ? 20.711 -0.550 -18.768 1.00 91.94 168 PHE A O 1
ATOM 1309 N N . THR A 1 169 ? 19.512 1.287 -18.292 1.00 92.31 169 THR A N 1
ATOM 1310 C CA . THR A 1 169 ? 19.601 1.894 -19.621 1.00 92.31 169 THR A CA 1
ATOM 1311 C C . THR A 1 169 ? 20.562 3.074 -19.572 1.00 92.31 169 THR A C 1
ATOM 1313 O O . THR A 1 169 ? 20.775 3.676 -18.519 1.00 92.31 169 THR A O 1
ATOM 1316 N N . ARG A 1 170 ? 21.166 3.408 -20.711 1.00 88.44 170 ARG A N 1
ATOM 1317 C CA . ARG A 1 170 ? 22.009 4.597 -20.859 1.00 88.44 170 ARG A CA 1
ATOM 1318 C C . ARG A 1 170 ? 21.441 5.474 -21.963 1.00 88.44 170 ARG A C 1
ATOM 1320 O O . ARG A 1 170 ? 20.920 4.955 -22.954 1.00 88.44 170 ARG A O 1
ATOM 1327 N N . ASP A 1 171 ? 21.601 6.780 -21.806 1.00 92.81 171 ASP A N 1
ATOM 1328 C CA . ASP A 1 171 ? 21.340 7.722 -22.886 1.00 92.81 171 ASP A CA 1
ATOM 1329 C C . ASP A 1 171 ? 22.346 7.478 -24.011 1.00 92.81 171 ASP A C 1
ATOM 1331 O O . ASP A 1 171 ? 23.553 7.370 -23.779 1.00 92.81 171 ASP A O 1
ATOM 1335 N N . HIS A 1 172 ? 21.845 7.361 -25.235 1.00 89.19 172 HIS A N 1
ATOM 1336 C CA . HIS A 1 172 ? 22.651 7.101 -26.420 1.00 89.19 172 HIS A CA 1
ATOM 1337 C C . HIS A 1 172 ? 22.423 8.196 -27.461 1.00 89.19 172 HIS A C 1
ATOM 1339 O O . HIS A 1 172 ? 21.339 8.767 -27.571 1.00 89.19 172 HIS A O 1
ATOM 1345 N N . ARG A 1 173 ? 23.474 8.500 -28.226 1.00 89.06 173 ARG A N 1
ATOM 1346 C CA . ARG A 1 173 ? 23.418 9.390 -29.389 1.00 89.06 173 ARG A CA 1
ATOM 1347 C C . ARG A 1 173 ? 23.708 8.572 -30.634 1.00 89.06 173 ARG A C 1
ATOM 1349 O O . ARG A 1 173 ? 24.668 7.806 -30.649 1.00 89.06 173 ARG A O 1
ATOM 1356 N N . PHE A 1 174 ? 22.882 8.748 -31.657 1.00 89.44 174 PHE A N 1
ATOM 1357 C CA . PHE A 1 174 ? 23.071 8.088 -32.940 1.00 89.44 174 PHE A CA 1
ATOM 1358 C C . PHE A 1 174 ? 24.004 8.916 -33.818 1.00 89.44 174 PHE A C 1
ATOM 1360 O O . PHE A 1 174 ? 23.820 10.123 -33.968 1.00 89.44 174 PHE A O 1
ATOM 1367 N N . TYR A 1 175 ? 24.986 8.243 -34.404 1.00 89.12 175 TYR A N 1
ATOM 1368 C CA . TYR A 1 175 ? 25.861 8.787 -35.433 1.00 89.12 175 TYR A CA 1
ATOM 1369 C C . TYR A 1 175 ? 25.679 7.929 -36.680 1.00 89.12 175 TYR A C 1
ATOM 1371 O O . TYR A 1 175 ? 25.707 6.703 -36.586 1.00 89.12 175 TYR A O 1
ATOM 1379 N N . SER A 1 176 ? 25.462 8.566 -37.825 1.00 91.94 176 SER A N 1
ATOM 1380 C CA . SER A 1 176 ? 25.244 7.883 -39.098 1.00 91.94 176 SER A CA 1
ATOM 1381 C C . SER A 1 176 ? 26.147 8.482 -40.164 1.00 91.94 176 SER A C 1
ATOM 1383 O O . SER A 1 176 ? 26.054 9.679 -40.442 1.00 91.94 176 SER A O 1
ATOM 1385 N N . ASP A 1 177 ? 26.955 7.634 -40.789 1.00 93.88 177 ASP A N 1
ATOM 1386 C CA . ASP A 1 177 ? 27.729 7.984 -41.974 1.00 93.88 177 ASP A CA 1
ATOM 1387 C C . ASP A 1 177 ? 26.966 7.515 -43.217 1.00 93.88 177 ASP A C 1
ATOM 1389 O O . ASP A 1 177 ? 26.341 6.454 -43.217 1.00 93.88 177 ASP A O 1
ATOM 1393 N N . SER A 1 178 ? 27.012 8.304 -44.288 1.00 93.31 178 SER A N 1
ATOM 1394 C CA . SER A 1 178 ? 26.447 7.917 -45.581 1.00 93.31 178 SER A CA 1
ATOM 1395 C C . SER A 1 178 ? 27.398 8.322 -46.694 1.00 93.31 178 SER A C 1
ATOM 1397 O O . SER A 1 178 ? 27.995 9.398 -46.651 1.00 93.31 178 SER A O 1
ATOM 1399 N N . VAL A 1 179 ? 27.567 7.439 -47.675 1.00 91.62 179 VAL A N 1
ATOM 1400 C CA . VAL A 1 179 ? 28.440 7.667 -48.826 1.00 91.62 179 VAL A CA 1
ATOM 1401 C C . VAL A 1 179 ? 27.747 7.128 -50.064 1.00 91.62 179 VAL A C 1
ATOM 1403 O O . VAL A 1 179 ? 27.337 5.972 -50.099 1.00 91.62 179 VAL A O 1
ATOM 1406 N N . GLN A 1 180 ? 27.643 7.966 -51.091 1.00 92.31 180 GLN A N 1
ATOM 1407 C CA . GLN A 1 180 ? 27.124 7.574 -52.394 1.00 92.31 180 GLN A CA 1
ATOM 1408 C C . GLN A 1 180 ? 28.288 7.345 -53.360 1.00 92.31 180 GLN A C 1
ATOM 1410 O O . GLN A 1 180 ? 29.193 8.174 -53.480 1.00 92.31 180 GLN A O 1
ATOM 1415 N N . ARG A 1 181 ? 28.270 6.209 -54.061 1.00 91.00 181 ARG A N 1
ATOM 1416 C CA . ARG A 1 181 ? 29.261 5.850 -55.081 1.00 91.00 181 ARG A CA 1
ATOM 1417 C C . ARG A 1 181 ? 28.564 5.548 -56.398 1.00 91.00 181 ARG A C 1
ATOM 1419 O O . ARG A 1 181 ? 27.533 4.882 -56.424 1.00 91.00 181 ARG A O 1
ATOM 1426 N N . CYS A 1 182 ? 29.160 6.016 -57.491 1.00 91.25 182 CYS A N 1
ATOM 1427 C CA . CYS A 1 182 ? 28.761 5.589 -58.827 1.00 91.25 182 CYS A CA 1
ATOM 1428 C C . CYS A 1 182 ? 29.050 4.094 -59.014 1.00 91.25 182 CYS A C 1
ATOM 1430 O O . CYS A 1 182 ? 29.905 3.521 -58.333 1.00 91.25 182 CYS A O 1
ATOM 1432 N N . ARG A 1 183 ? 28.363 3.473 -59.975 1.00 89.69 183 ARG A N 1
ATOM 1433 C CA . ARG A 1 183 ? 28.607 2.076 -60.343 1.00 89.69 183 ARG A CA 1
ATOM 1434 C C . ARG A 1 183 ? 30.085 1.880 -60.702 1.00 89.69 183 ARG A C 1
ATOM 1436 O O . ARG A 1 183 ? 30.632 2.657 -61.480 1.00 89.69 183 ARG A O 1
ATOM 1443 N N . PHE A 1 184 ? 30.701 0.839 -60.148 1.00 89.44 184 PHE A N 1
ATOM 1444 C CA . PHE A 1 184 ? 32.118 0.489 -60.309 1.00 89.44 184 PHE A CA 1
ATOM 1445 C C . PHE A 1 184 ? 33.122 1.474 -59.685 1.00 89.44 184 PHE A C 1
ATOM 1447 O O . PHE A 1 184 ? 34.313 1.399 -59.981 1.00 89.44 184 PHE A O 1
ATOM 1454 N N . ALA A 1 185 ? 32.677 2.371 -58.799 1.00 89.56 185 ALA A N 1
ATOM 1455 C CA . ALA A 1 185 ? 33.558 3.272 -58.061 1.00 89.56 185 ALA A CA 1
ATOM 1456 C C . ALA A 1 185 ? 33.690 2.858 -56.586 1.00 89.56 185 ALA A C 1
ATOM 1458 O O . ALA A 1 185 ? 32.693 2.686 -55.884 1.00 89.56 185 ALA A O 1
ATOM 1459 N N . GLY A 1 186 ? 34.925 2.782 -56.082 1.00 86.50 186 GLY A N 1
ATOM 1460 C CA . GLY A 1 186 ? 35.190 2.439 -54.679 1.00 86.50 186 GLY A CA 1
ATOM 1461 C C . GLY A 1 186 ? 34.687 1.038 -54.325 1.00 86.50 186 GLY A C 1
ATOM 1462 O O . GLY A 1 186 ? 34.956 0.088 -55.058 1.00 86.50 186 GLY A O 1
ATOM 1463 N N . SER A 1 187 ? 33.942 0.914 -53.224 1.00 87.69 187 SER A N 1
ATOM 1464 C CA . SER A 1 187 ? 33.317 -0.353 -52.806 1.00 87.69 187 SER A CA 1
ATOM 1465 C C . SER A 1 187 ? 32.123 -0.791 -53.671 1.00 87.69 187 SER A C 1
ATOM 1467 O O . SER A 1 187 ? 31.683 -1.937 -53.571 1.00 87.69 187 SER A O 1
ATOM 1469 N N . CYS A 1 188 ? 31.602 0.076 -54.549 1.00 90.56 188 CYS A N 1
ATOM 1470 C CA . CYS A 1 188 ? 30.393 -0.181 -55.336 1.00 90.56 188 CYS A CA 1
ATOM 1471 C C . CYS A 1 188 ? 30.677 -1.053 -56.576 1.00 90.56 188 CYS A C 1
ATOM 1473 O O . CYS A 1 188 ? 30.750 -0.564 -57.705 1.00 90.56 188 CYS A O 1
ATOM 1475 N N . SER A 1 189 ? 30.850 -2.361 -56.368 1.00 88.69 189 SER A N 1
ATOM 1476 C CA . SER A 1 189 ? 30.900 -3.378 -57.432 1.00 88.69 189 SER A CA 1
ATOM 1477 C C . SER A 1 189 ? 29.495 -3.841 -57.866 1.00 88.69 189 SER A C 1
ATOM 1479 O O . SER A 1 189 ? 28.496 -3.434 -57.277 1.00 88.69 189 SER A O 1
ATOM 1481 N N . SER A 1 190 ? 29.396 -4.673 -58.915 1.00 83.50 190 SER A N 1
ATOM 1482 C CA . SER A 1 190 ? 28.118 -5.020 -59.576 1.00 83.50 190 SER A CA 1
ATOM 1483 C C . SER A 1 190 ? 27.039 -5.592 -58.645 1.00 83.50 190 SER A C 1
ATOM 1485 O O . SER A 1 190 ? 25.863 -5.409 -58.935 1.00 83.50 190 SER A O 1
ATOM 1487 N N . GLU A 1 191 ? 27.435 -6.254 -57.556 1.00 85.31 191 GLU A N 1
ATOM 1488 C CA . GLU A 1 191 ? 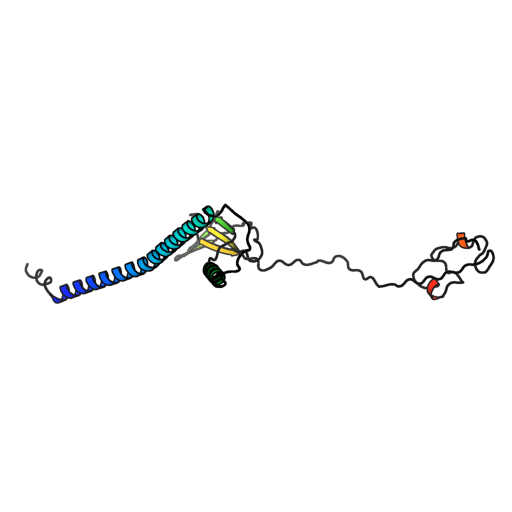26.540 -6.880 -56.568 1.00 85.31 191 GLU A CA 1
ATOM 1489 C C . GLU A 1 191 ? 26.866 -6.414 -55.137 1.00 85.31 191 GLU A C 1
ATOM 1491 O O . GLU A 1 191 ? 26.523 -7.072 -54.156 1.00 85.31 191 GLU A O 1
ATOM 1496 N N . ALA A 1 192 ? 27.593 -5.300 -54.991 1.00 87.94 192 ALA A N 1
ATOM 1497 C CA . ALA A 1 192 ? 28.060 -4.851 -53.682 1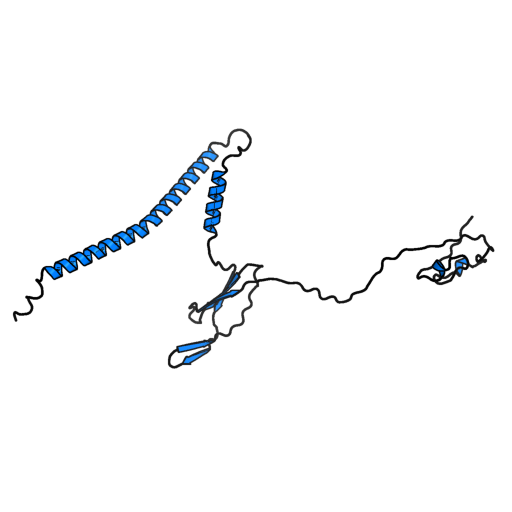.00 87.94 192 ALA A CA 1
ATOM 1498 C C . ALA A 1 192 ? 26.897 -4.546 -52.732 1.00 87.94 192 ALA A C 1
ATOM 1500 O O . ALA A 1 192 ? 26.914 -4.999 -51.590 1.00 87.94 192 ALA A O 1
ATOM 1501 N N . CYS A 1 193 ? 25.873 -3.821 -53.199 1.00 88.69 193 CYS A N 1
ATOM 1502 C CA . CYS A 1 193 ? 24.744 -3.491 -52.336 1.00 88.69 193 CYS A CA 1
ATOM 1503 C C . CYS A 1 193 ? 23.886 -4.703 -51.967 1.00 88.69 193 CYS A C 1
ATOM 1505 O O . CYS A 1 193 ? 23.456 -4.788 -50.821 1.00 88.69 193 CYS A O 1
ATOM 1507 N N . ASP A 1 194 ? 23.689 -5.644 -52.891 1.00 90.31 194 ASP A N 1
ATOM 1508 C CA . ASP A 1 194 ? 22.866 -6.835 -52.652 1.00 90.31 194 ASP A CA 1
ATOM 1509 C C . ASP A 1 194 ? 23.530 -7.801 -51.658 1.00 90.31 194 ASP A C 1
ATOM 1511 O O . ASP A 1 194 ? 22.848 -8.497 -50.909 1.00 90.31 194 ASP A O 1
ATOM 1515 N N . ASN A 1 195 ? 24.866 -7.804 -51.609 1.00 92.00 195 ASN A N 1
ATOM 1516 C CA . ASN A 1 195 ? 25.647 -8.665 -50.723 1.00 92.00 195 ASN A CA 1
ATOM 1517 C C . ASN A 1 195 ? 26.076 -7.990 -49.404 1.00 92.00 195 ASN A C 1
ATOM 1519 O O . ASN A 1 195 ? 26.687 -8.651 -48.563 1.00 92.00 195 ASN A O 1
ATOM 1523 N N . THR A 1 196 ? 25.777 -6.700 -49.196 1.00 92.12 196 THR A N 1
ATOM 1524 C CA . THR A 1 196 ? 26.129 -5.986 -47.953 1.00 92.12 196 THR A CA 1
ATOM 1525 C C . THR A 1 196 ? 25.180 -6.380 -46.818 1.00 92.12 196 THR A C 1
ATOM 1527 O O . THR A 1 196 ? 23.975 -6.138 -46.884 1.00 92.12 196 THR A O 1
ATOM 1530 N N . ARG A 1 197 ? 25.718 -6.944 -45.734 1.00 93.19 197 ARG A N 1
ATOM 1531 C CA . ARG A 1 197 ? 24.975 -7.311 -44.515 1.00 93.19 197 ARG A CA 1
ATOM 1532 C C . ARG A 1 197 ? 25.082 -6.221 -43.458 1.00 93.19 197 ARG A C 1
ATOM 1534 O O . ARG A 1 197 ? 26.036 -5.457 -43.439 1.00 93.19 197 ARG A O 1
ATOM 1541 N N . SER A 1 198 ? 24.171 -6.238 -42.487 1.00 92.19 198 SER A N 1
ATOM 1542 C CA . SER A 1 198 ? 24.080 -5.223 -41.426 1.00 92.19 198 SER A CA 1
ATOM 1543 C C . SER A 1 198 ? 25.289 -5.102 -40.496 1.00 92.19 198 SER A C 1
ATOM 1545 O O . SER A 1 198 ? 25.405 -4.107 -39.787 1.00 92.19 198 SER A O 1
ATOM 1547 N N . ILE A 1 199 ? 26.174 -6.098 -40.487 1.00 92.69 199 ILE A N 1
ATOM 1548 C CA . ILE A 1 199 ? 27.384 -6.148 -39.653 1.00 92.69 199 ILE A CA 1
ATOM 1549 C C . ILE A 1 199 ? 28.671 -5.908 -40.449 1.00 92.69 199 ILE A C 1
ATOM 1551 O O . ILE A 1 199 ? 29.759 -5.928 -39.868 1.00 92.69 199 ILE A O 1
ATOM 1555 N N . ASP A 1 200 ? 28.570 -5.759 -41.771 1.00 92.19 200 ASP A N 1
ATOM 1556 C CA . ASP A 1 200 ? 29.743 -5.605 -42.620 1.00 92.19 200 ASP A CA 1
ATOM 1557 C C . ASP A 1 200 ? 30.350 -4.205 -42.437 1.00 92.19 200 ASP A C 1
ATOM 1559 O O . ASP A 1 200 ? 29.666 -3.227 -42.134 1.00 92.19 200 ASP A O 1
ATOM 1563 N N . LYS A 1 201 ? 31.669 -4.095 -42.610 1.00 92.06 201 LYS A N 1
ATOM 1564 C CA . LYS A 1 201 ? 32.372 -2.812 -42.508 1.00 92.06 201 LYS A CA 1
ATOM 1565 C C . LYS A 1 201 ? 32.535 -2.211 -43.894 1.00 92.06 201 LYS A C 1
ATOM 1567 O O . LYS A 1 201 ? 33.147 -2.831 -44.761 1.00 92.06 201 LYS A O 1
ATOM 1572 N N . ILE A 1 202 ? 32.030 -0.997 -44.085 1.00 91.38 202 ILE A N 1
ATOM 1573 C CA . ILE A 1 202 ? 32.156 -0.272 -45.353 1.00 91.38 202 ILE A CA 1
ATOM 1574 C C . ILE A 1 202 ? 33.431 0.566 -45.293 1.00 91.38 202 ILE A C 1
ATOM 1576 O O . ILE A 1 202 ? 33.608 1.362 -44.371 1.00 91.38 202 ILE A O 1
ATOM 1580 N N . SER A 1 203 ? 34.336 0.383 -46.256 1.00 90.88 203 SER A N 1
ATOM 1581 C CA . SER A 1 203 ? 35.656 1.035 -46.264 1.00 90.88 203 SER A CA 1
ATOM 1582 C C . SER A 1 203 ? 35.596 2.564 -46.240 1.00 90.88 203 SER A C 1
ATOM 1584 O O . SER A 1 203 ? 36.522 3.217 -45.770 1.00 90.88 203 SER A O 1
ATOM 1586 N N . GLU A 1 204 ? 34.508 3.135 -46.742 1.00 91.38 204 GLU A N 1
ATOM 1587 C CA . GLU A 1 204 ? 34.263 4.569 -46.812 1.00 91.38 204 GLU A CA 1
ATOM 1588 C C . GLU A 1 204 ? 33.709 5.160 -45.514 1.00 91.38 204 GLU A C 1
ATOM 1590 O O . GLU A 1 204 ? 33.684 6.381 -45.370 1.00 91.38 204 GLU A O 1
ATOM 1595 N N . PHE A 1 205 ? 33.245 4.323 -44.586 1.00 93.62 205 PHE A N 1
ATOM 1596 C CA . PHE A 1 205 ? 32.710 4.782 -43.309 1.00 93.62 205 PHE A CA 1
ATOM 1597 C C . PHE A 1 205 ? 33.829 5.061 -42.311 1.00 93.62 205 PHE A C 1
ATOM 1599 O O . PHE A 1 205 ? 34.891 4.430 -42.329 1.00 93.62 205 PHE A O 1
ATOM 1606 N N . SER A 1 206 ? 33.584 6.011 -41.405 1.00 93.38 206 SER A N 1
ATOM 1607 C CA . SER A 1 206 ? 34.553 6.365 -40.376 1.00 93.38 206 SER A CA 1
ATOM 1608 C C . SER A 1 206 ? 34.848 5.183 -39.448 1.00 93.38 206 SER A C 1
ATOM 1610 O O . SER A 1 206 ? 34.052 4.255 -39.265 1.00 93.38 206 SER A O 1
ATOM 1612 N N . ASN A 1 207 ? 35.999 5.249 -38.777 1.00 92.25 207 ASN A N 1
ATOM 1613 C CA . ASN A 1 207 ? 36.357 4.283 -37.741 1.00 92.25 207 ASN A CA 1
ATOM 1614 C C . ASN A 1 207 ? 35.314 4.238 -36.607 1.00 92.25 207 ASN A C 1
ATOM 1616 O O . ASN A 1 207 ? 35.143 3.202 -35.967 1.00 92.25 207 ASN A O 1
ATOM 1620 N N . THR A 1 208 ? 34.609 5.345 -36.366 1.00 90.50 208 THR A N 1
ATOM 1621 C CA . THR A 1 208 ? 33.526 5.418 -35.384 1.00 90.50 208 THR A CA 1
ATOM 1622 C C . THR A 1 208 ? 32.333 4.578 -35.832 1.00 90.50 208 THR A C 1
ATOM 1624 O O . THR A 1 208 ? 31.900 3.720 -35.067 1.00 90.50 208 THR A O 1
ATOM 1627 N N . ALA A 1 209 ? 31.853 4.745 -37.067 1.00 91.25 209 ALA A N 1
ATOM 1628 C CA . ALA A 1 209 ? 30.713 3.989 -37.589 1.00 91.25 209 ALA A CA 1
ATOM 1629 C C . ALA A 1 209 ? 30.998 2.479 -37.694 1.00 91.25 209 ALA A C 1
ATOM 1631 O O . ALA A 1 209 ? 30.155 1.665 -37.333 1.00 91.25 209 ALA A O 1
ATOM 1632 N N . ASN A 1 210 ? 32.211 2.093 -38.104 1.00 92.31 210 ASN A N 1
ATOM 1633 C CA . ASN A 1 210 ? 32.584 0.686 -38.297 1.00 92.31 210 ASN A CA 1
ATOM 1634 C C . ASN A 1 210 ? 32.921 -0.088 -37.004 1.00 92.31 210 ASN A C 1
ATOM 1636 O O . ASN A 1 210 ? 33.064 -1.312 -37.055 1.00 92.31 210 ASN A O 1
ATOM 1640 N N . ASN A 1 211 ? 33.118 0.586 -35.862 1.00 92.06 211 ASN A N 1
ATOM 1641 C CA . ASN A 1 211 ? 33.541 -0.066 -34.609 1.00 92.06 211 ASN A CA 1
ATOM 1642 C C . ASN A 1 211 ? 32.631 0.201 -33.404 1.00 92.06 211 ASN A C 1
ATOM 1644 O O . ASN A 1 211 ? 32.956 -0.234 -32.300 1.00 92.06 211 ASN A O 1
ATOM 1648 N N . HIS A 1 212 ? 31.507 0.892 -33.589 1.00 90.50 212 HIS A N 1
ATOM 1649 C CA . HIS A 1 212 ? 30.488 1.046 -32.550 1.00 90.50 212 HIS A CA 1
ATOM 1650 C C . HIS A 1 212 ? 29.272 0.165 -32.839 1.00 90.50 212 HIS A C 1
ATOM 1652 O O . HIS A 1 212 ? 29.067 -0.296 -33.959 1.00 90.50 212 HIS A O 1
ATOM 1658 N N . ILE A 1 213 ? 28.469 -0.084 -31.800 1.00 89.75 213 ILE A N 1
ATOM 1659 C CA . ILE A 1 213 ? 27.226 -0.850 -31.920 1.00 89.75 213 ILE A CA 1
ATOM 1660 C C . ILE A 1 213 ? 26.289 -0.096 -32.863 1.00 89.75 213 ILE A C 1
ATOM 1662 O O . ILE A 1 213 ? 25.904 1.041 -32.593 1.00 89.75 213 ILE A O 1
ATOM 1666 N N . GLY A 1 214 ? 25.922 -0.744 -33.959 1.00 90.50 214 GLY A N 1
ATOM 1667 C CA . GLY A 1 214 ? 25.087 -0.171 -34.998 1.00 90.50 214 GLY A CA 1
ATOM 1668 C C . GLY A 1 214 ? 24.821 -1.191 -36.093 1.00 90.50 214 GLY A C 1
ATOM 1669 O O . GLY A 1 214 ? 25.121 -2.376 -35.941 1.00 90.50 214 GLY A O 1
ATOM 1670 N N . TYR A 1 215 ? 24.244 -0.715 -37.187 1.00 93.06 215 TYR A N 1
ATOM 1671 C CA . TYR A 1 215 ? 24.045 -1.495 -38.397 1.00 93.06 215 TYR A CA 1
ATOM 1672 C C . TYR A 1 215 ? 24.388 -0.640 -39.613 1.00 93.06 215 TYR A C 1
ATOM 1674 O O . TYR A 1 215 ? 24.221 0.581 -39.587 1.00 93.06 215 TYR A O 1
ATOM 1682 N N . CYS A 1 216 ? 24.850 -1.277 -40.681 1.00 93.44 216 CYS A N 1
ATOM 1683 C CA . CYS A 1 216 ? 25.012 -0.651 -41.987 1.00 93.44 216 CYS A CA 1
ATOM 1684 C C . CYS A 1 216 ? 23.981 -1.209 -42.979 1.00 93.44 216 CYS A C 1
ATOM 1686 O O . CYS A 1 216 ? 23.350 -2.239 -42.743 1.00 93.44 216 CYS A O 1
ATOM 1688 N N . PHE A 1 217 ? 23.770 -0.506 -44.083 1.00 92.62 217 PHE A N 1
ATOM 1689 C CA . PHE A 1 217 ? 22.989 -1.006 -45.209 1.00 92.62 217 PHE A CA 1
ATOM 1690 C C . PHE A 1 217 ? 23.467 -0.328 -46.492 1.00 92.62 217 PHE A C 1
ATOM 1692 O O . PHE A 1 217 ? 24.070 0.746 -46.449 1.00 92.62 217 PHE A O 1
ATOM 1699 N N . CYS A 1 218 ? 23.183 -0.953 -47.631 1.00 92.00 218 CYS A N 1
ATOM 1700 C CA . CYS A 1 218 ? 23.466 -0.417 -48.957 1.00 92.00 218 CYS A CA 1
ATOM 1701 C C . CYS A 1 218 ? 22.171 -0.430 -49.761 1.00 92.00 218 CYS A C 1
ATOM 1703 O O . CYS A 1 218 ? 21.389 -1.374 -49.672 1.00 92.00 218 CYS A O 1
ATOM 1705 N N . THR A 1 219 ? 21.930 0.625 -50.530 1.00 92.25 219 THR A N 1
ATOM 1706 C CA . THR A 1 219 ? 20.775 0.701 -51.424 1.00 92.25 219 THR A CA 1
ATOM 1707 C C . THR A 1 219 ? 21.207 1.262 -52.767 1.00 92.25 219 THR A C 1
ATOM 1709 O O . THR A 1 219 ? 22.022 2.186 -52.834 1.00 92.25 219 THR A O 1
ATOM 1712 N N . ALA A 1 220 ? 20.674 0.692 -53.844 1.00 89.06 220 ALA A N 1
ATOM 1713 C CA . ALA A 1 220 ? 20.898 1.219 -55.177 1.00 89.06 220 ALA A CA 1
ATOM 1714 C C . ALA A 1 220 ? 20.181 2.570 -55.317 1.00 89.06 220 ALA A C 1
ATOM 1716 O O . ALA A 1 220 ? 18.995 2.693 -55.014 1.00 89.06 220 ALA A O 1
ATOM 1717 N N . SER A 1 221 ? 20.901 3.581 -55.800 1.00 86.75 221 SER A N 1
ATOM 1718 C CA . SER A 1 221 ? 20.358 4.911 -56.080 1.00 86.75 221 SER A CA 1
ATOM 1719 C C . SER A 1 221 ? 20.763 5.353 -57.478 1.00 86.75 221 SER A C 1
ATOM 1721 O O . SER A 1 221 ? 21.861 5.039 -57.942 1.00 86.75 221 SER A O 1
ATOM 1723 N N . CYS A 1 222 ? 19.892 6.116 -58.136 1.00 84.56 222 CYS A N 1
ATOM 1724 C CA . CYS A 1 222 ? 20.266 6.872 -59.329 1.00 84.56 222 CYS A CA 1
ATOM 1725 C C . CYS A 1 222 ? 21.018 8.149 -58.916 1.00 84.56 222 CYS A C 1
ATOM 1727 O O . CYS A 1 222 ? 20.912 8.577 -57.760 1.00 84.56 222 CYS A O 1
ATOM 1729 N N . ALA A 1 223 ? 21.801 8.706 -59.841 1.00 60.91 223 ALA A N 1
ATOM 1730 C CA . ALA A 1 223 ? 22.419 10.026 -59.713 1.00 60.91 223 ALA A CA 1
ATOM 1731 C C . ALA A 1 223 ? 21.558 11.071 -60.428 1.00 60.91 223 ALA A C 1
ATOM 1733 O O . ALA A 1 223 ? 20.971 10.706 -61.474 1.00 60.91 223 ALA A O 1
#

Sequence (223 aa):
MHDLLGAILQPSLLVTRLMAIAAGIAILCLFIIALLQPTLRVILFVLGLSVLLCLLLKKESTKITSNQKDFPVHTRHRRKLLLTILMISIKTSVSCSDVVTIKATDEECVQHVKYSTCSINRVTIVTLQPLNQETCLLLKSTDDSTVGLITIRLEGMHFTCQKKIEFFTRDHRFYSDSVQRCRFAGSCSSEACDNTRSIDKISEFSNTANNHIGYCFCTASCA

Radius of gyration: 47.93 Å; chains: 1; bounding box: 80×64×148 Å

InterPro domains:
  IPR009878 Phlebovirus glycoprotein G2, fusion domain [PF07245] (96-223)

Foldseek 3Di:
DPPPPPPPDPVVVVVVVVVVVVVVVVVVVVVVCVVVVVVVVVVVVVVVVVVVVVVVVVVVVVPPDDDDDDDDPDDPPVVVVVVVVVVVVPPDDPDAPEEAEDEAPDWDWDDDPVDIDIDGDDDDDDDADPAPHKYKYFYAYNVRHTPDIDIDHDPDDDDDDDDDDDDDDDDDDDDDDDDDDDQPPQQRDPCSQVPDWQLDARPPDDPPVNPDPGGDHHDDDDD

Organism: Heligmosomoides polygyrus (NCBI:txid6339)